Protein AF-A0A946CDL4-F1 (afdb_monomer)

Secondary structure (DSSP, 8-state):
-----SS--SHHHHHHHHHHHHHHHHTT-HHHHHHHHHHHHT----GGGGGGHHHHHHHHHHHHHHHHHHHTSS-PPP-SHHHHHHHHHHHHHHHHH--S-SHHHHHHHHHHHHHHHHHHHHHH-TTGGGT--HHHHHHHHHHHHHTT-HHHHHHHHHS--TT--HHHHHHHHHHHHHHHHHHHHHTTS-SEEEEBTTS-EEEEEEEETTEEEETTS-EE-GGGB-HHHHHTT--S-HHHHHHHHHHTT-HHHHHHHHHHHHHH-HHHHHHHHHHHHHHT-

Structure (mmCIF, N/CA/C/O backbone):
data_AF-A0A946CDL4-F1
#
_entry.id   AF-A0A946CDL4-F1
#
loop_
_atom_site.group_PDB
_atom_site.id
_atom_site.type_symbol
_atom_site.label_atom_id
_atom_site.label_alt_id
_atom_site.label_comp_id
_atom_site.label_asym_id
_atom_site.label_entity_id
_atom_site.label_seq_id
_atom_site.pdbx_PDB_ins_code
_atom_site.Cartn_x
_atom_site.Cartn_y
_atom_site.Cartn_z
_atom_site.occupancy
_atom_site.B_iso_or_equiv
_atom_site.auth_seq_id
_atom_site.auth_comp_id
_atom_site.auth_asym_id
_atom_site.auth_atom_id
_atom_site.pdbx_PDB_model_num
ATOM 1 N N . THR A 1 1 ? 35.274 3.013 -33.818 1.00 38.59 1 THR A N 1
ATOM 2 C CA . THR A 1 1 ? 34.632 3.688 -34.961 1.00 38.59 1 THR A CA 1
ATOM 3 C C . THR A 1 1 ? 34.200 2.623 -35.950 1.00 38.59 1 THR A C 1
ATOM 5 O O . THR A 1 1 ? 35.039 2.005 -36.588 1.00 38.59 1 THR A O 1
ATOM 8 N N . HIS A 1 2 ? 32.913 2.280 -35.976 1.00 42.34 2 HIS A N 1
ATOM 9 C CA . HIS A 1 2 ? 32.358 1.437 -37.037 1.00 42.34 2 HIS A CA 1
ATOM 10 C C . HIS A 1 2 ? 31.689 2.378 -38.030 1.00 42.34 2 HIS A C 1
ATOM 12 O O . HIS A 1 2 ? 30.731 3.055 -37.669 1.00 42.34 2 HIS A O 1
ATOM 18 N N . ASN A 1 3 ? 32.258 2.462 -39.233 1.00 47.09 3 ASN A N 1
ATOM 19 C CA . ASN A 1 3 ? 31.677 3.193 -40.351 1.00 47.09 3 ASN A CA 1
ATOM 20 C C . ASN A 1 3 ? 30.437 2.427 -40.810 1.00 47.09 3 ASN A C 1
ATOM 22 O O . ASN A 1 3 ? 30.536 1.496 -41.605 1.00 47.09 3 ASN A O 1
ATOM 26 N N . LEU A 1 4 ? 29.284 2.786 -40.254 1.00 52.47 4 LEU A N 1
ATOM 27 C CA . LEU A 1 4 ? 28.016 2.504 -40.905 1.00 52.47 4 LEU A CA 1
ATOM 28 C C . LEU A 1 4 ? 27.922 3.422 -42.136 1.00 52.47 4 LEU A C 1
ATOM 30 O O . LEU A 1 4 ? 28.269 4.597 -42.013 1.00 52.47 4 LEU A O 1
ATOM 34 N N . PRO A 1 5 ? 27.521 2.913 -43.311 1.00 55.44 5 PRO A N 1
ATOM 35 C CA . PRO A 1 5 ? 27.253 3.766 -44.463 1.00 55.44 5 PRO A CA 1
ATOM 36 C C . PRO A 1 5 ? 26.151 4.781 -44.123 1.00 55.44 5 PRO A C 1
ATOM 38 O O . PRO A 1 5 ? 25.191 4.427 -43.438 1.00 55.44 5 PRO A O 1
ATOM 41 N N . ASP A 1 6 ? 26.286 6.022 -44.612 1.00 58.84 6 ASP A N 1
ATOM 42 C CA . ASP A 1 6 ? 25.321 7.112 -44.365 1.00 58.84 6 ASP A CA 1
ATOM 43 C C . ASP A 1 6 ? 23.898 6.741 -44.820 1.00 58.84 6 ASP A C 1
ATOM 45 O O . ASP A 1 6 ? 22.917 7.151 -44.202 1.00 58.84 6 ASP A O 1
ATOM 49 N N . GLU A 1 7 ? 23.791 5.891 -45.848 1.00 61.97 7 GLU A N 1
ATOM 50 C CA . GLU A 1 7 ? 22.549 5.250 -46.275 1.00 61.97 7 GLU A CA 1
ATOM 51 C C . GLU A 1 7 ? 22.804 3.767 -46.616 1.00 61.97 7 GLU A C 1
ATOM 53 O O . GLU A 1 7 ? 23.672 3.475 -47.447 1.00 61.97 7 GLU A O 1
ATOM 58 N N . PRO A 1 8 ? 22.082 2.812 -46.001 1.00 70.12 8 PRO A N 1
ATOM 59 C CA . PRO A 1 8 ? 22.173 1.390 -46.340 1.00 70.12 8 PRO A CA 1
ATOM 60 C C . PRO A 1 8 ? 21.640 1.122 -47.754 1.00 70.12 8 PRO A C 1
ATOM 62 O O . PRO A 1 8 ? 20.513 1.491 -48.081 1.00 70.12 8 PRO A O 1
ATOM 65 N N . LYS A 1 9 ? 22.444 0.458 -48.596 1.00 72.19 9 LYS A N 1
ATOM 66 C CA . LYS A 1 9 ? 22.118 0.216 -50.019 1.00 72.19 9 LYS A CA 1
ATOM 67 C C . LYS A 1 9 ? 21.903 -1.256 -50.345 1.00 72.19 9 LYS A C 1
ATOM 69 O O . LYS A 1 9 ? 21.331 -1.576 -51.382 1.00 72.19 9 LYS A O 1
ATOM 74 N N . THR A 1 10 ? 22.366 -2.153 -49.480 1.00 83.19 10 THR A N 1
ATOM 75 C CA . THR A 1 10 ? 22.291 -3.602 -49.682 1.00 83.19 10 THR A CA 1
ATOM 76 C C . THR A 1 10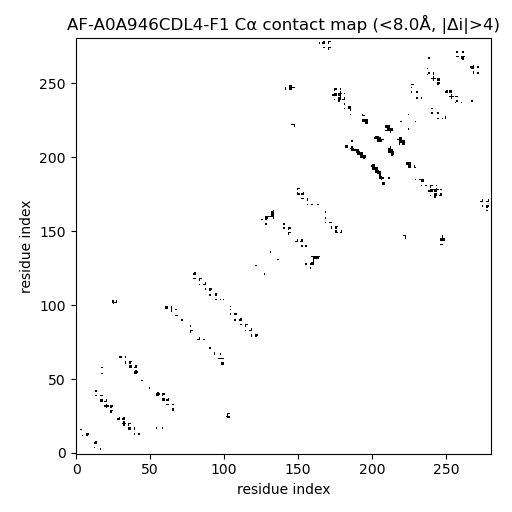 ? 21.582 -4.296 -48.523 1.00 83.19 10 THR A C 1
ATOM 78 O O . THR A 1 10 ? 21.519 -3.784 -47.405 1.00 83.19 10 THR A O 1
ATOM 81 N N . ILE A 1 11 ? 21.080 -5.510 -48.766 1.00 84.75 11 ILE A N 1
ATOM 82 C CA . ILE A 1 11 ? 20.486 -6.355 -47.717 1.00 84.75 11 ILE A CA 1
ATOM 83 C C . ILE A 1 11 ? 21.470 -6.630 -46.567 1.00 84.75 11 ILE A C 1
ATOM 85 O O . ILE A 1 11 ? 21.076 -6.683 -45.403 1.00 84.75 11 ILE A O 1
ATOM 89 N N . THR A 1 12 ? 22.764 -6.731 -46.879 1.00 86.69 12 THR A N 1
ATOM 90 C CA . THR A 1 12 ? 23.837 -6.901 -45.895 1.00 86.69 12 THR A CA 1
ATOM 91 C C . THR A 1 12 ? 23.960 -5.683 -44.980 1.00 86.69 12 THR A C 1
ATOM 93 O O . THR A 1 12 ? 24.132 -5.851 -43.773 1.00 86.69 12 THR A O 1
ATOM 96 N N . ASP A 1 13 ? 23.799 -4.469 -45.516 1.00 87.62 13 ASP A N 1
ATOM 97 C CA . ASP A 1 13 ? 23.834 -3.235 -44.719 1.00 87.62 13 ASP A CA 1
ATOM 98 C C . ASP A 1 13 ? 22.658 -3.181 -43.740 1.00 87.62 13 ASP A C 1
ATOM 100 O O . ASP A 1 13 ? 22.841 -2.905 -42.553 1.00 87.62 13 ASP A O 1
ATOM 104 N N . TRP A 1 14 ? 21.454 -3.518 -44.209 1.00 90.56 14 TRP A N 1
ATOM 105 C CA . TRP A 1 14 ? 20.251 -3.556 -43.376 1.00 90.56 14 TRP A CA 1
ATOM 106 C C . TRP A 1 14 ? 20.346 -4.583 -42.246 1.00 90.56 14 TRP A C 1
ATOM 108 O O . TRP A 1 14 ? 19.979 -4.293 -41.104 1.00 90.56 14 TRP A O 1
ATOM 118 N N . MET A 1 15 ? 20.894 -5.764 -42.536 1.00 92.00 15 MET A N 1
ATOM 119 C CA . MET A 1 15 ? 21.160 -6.784 -41.520 1.00 92.00 15 MET A CA 1
ATOM 120 C C . MET A 1 15 ? 22.251 -6.361 -40.536 1.00 92.00 15 MET A C 1
ATOM 122 O O . MET A 1 15 ? 22.117 -6.616 -39.338 1.00 92.00 15 MET A O 1
ATOM 126 N N . GLY A 1 16 ? 23.276 -5.643 -40.999 1.00 91.25 16 GLY A N 1
ATOM 127 C CA . GLY A 1 16 ? 24.287 -5.034 -40.136 1.00 91.25 16 GLY A CA 1
ATOM 128 C C . GLY A 1 16 ? 23.693 -4.005 -39.170 1.00 91.25 16 GLY A C 1
ATOM 129 O O . GLY A 1 16 ? 23.950 -4.071 -37.966 1.00 91.25 16 GLY A O 1
ATOM 130 N N . ILE A 1 17 ? 22.844 -3.099 -39.667 1.00 93.62 17 ILE A N 1
ATOM 131 C CA . ILE A 1 17 ? 22.135 -2.102 -38.847 1.00 93.62 17 ILE A CA 1
ATOM 132 C C . ILE A 1 17 ? 21.262 -2.791 -37.797 1.00 93.62 17 ILE A C 1
ATOM 134 O O . ILE A 1 17 ? 21.327 -2.438 -36.618 1.00 93.62 17 ILE A O 1
ATOM 138 N N . PHE A 1 18 ? 20.480 -3.794 -38.200 1.00 95.19 18 PHE A N 1
ATOM 139 C CA . PHE A 1 18 ? 19.616 -4.534 -37.283 1.00 95.19 18 PHE A CA 1
ATOM 140 C C . PHE A 1 18 ? 20.416 -5.251 -36.185 1.00 95.19 18 PHE A C 1
ATOM 142 O O . PHE A 1 18 ? 20.081 -5.149 -35.005 1.00 95.19 18 PHE A O 1
ATOM 149 N N . ALA A 1 19 ? 21.523 -5.910 -36.541 1.00 96.06 19 ALA A N 1
ATOM 150 C CA . ALA A 1 19 ? 22.401 -6.568 -35.576 1.00 96.06 19 ALA A CA 1
ATOM 151 C C . ALA A 1 19 ? 23.030 -5.579 -34.578 1.00 96.06 19 ALA A C 1
ATOM 153 O O . ALA A 1 19 ? 23.129 -5.875 -33.384 1.00 96.06 19 ALA A O 1
ATOM 154 N N . ILE A 1 20 ? 23.429 -4.389 -35.036 1.00 95.88 20 ILE A N 1
ATOM 155 C CA . ILE A 1 20 ? 23.953 -3.335 -34.157 1.00 95.88 20 ILE A CA 1
ATOM 156 C C . ILE A 1 20 ? 22.858 -2.818 -33.219 1.00 95.88 20 ILE A C 1
ATOM 158 O O . ILE A 1 20 ? 23.124 -2.651 -32.029 1.00 95.88 20 ILE A O 1
ATOM 162 N N . ALA A 1 21 ? 21.633 -2.626 -33.715 1.00 96.06 21 ALA A N 1
ATOM 163 C CA . ALA A 1 21 ? 20.494 -2.206 -32.901 1.00 96.06 21 ALA A CA 1
ATOM 164 C C . ALA A 1 21 ? 20.215 -3.200 -31.762 1.00 96.06 21 ALA A C 1
ATOM 166 O O . ALA A 1 21 ? 20.157 -2.806 -30.596 1.00 96.06 21 ALA A O 1
ATOM 167 N N . LEU A 1 22 ? 20.147 -4.499 -32.079 1.00 94.62 22 LEU A N 1
ATOM 168 C CA . LEU A 1 22 ? 19.996 -5.567 -31.085 1.00 94.62 22 LEU A CA 1
ATOM 169 C C . LEU A 1 22 ? 21.136 -5.556 -30.062 1.00 94.62 22 LEU A C 1
ATOM 171 O O . LEU A 1 22 ? 20.901 -5.632 -28.859 1.00 94.62 22 LEU A O 1
ATOM 175 N N . LYS A 1 23 ? 22.383 -5.405 -30.520 1.00 94.44 23 LYS A N 1
ATOM 176 C CA . LYS A 1 23 ? 23.546 -5.356 -29.628 1.00 94.44 23 LYS A CA 1
ATOM 177 C C . LYS A 1 23 ? 23.484 -4.171 -28.664 1.00 94.44 23 LYS A C 1
ATOM 179 O O . LYS A 1 23 ? 23.768 -4.339 -27.481 1.00 94.44 23 LYS A O 1
ATOM 184 N N . LEU A 1 24 ? 23.129 -2.984 -29.151 1.00 91.88 24 LEU A N 1
ATOM 185 C CA . LEU A 1 24 ? 22.973 -1.795 -28.311 1.00 91.88 24 LEU A CA 1
ATOM 186 C C . LEU A 1 24 ? 21.848 -1.987 -27.287 1.00 91.88 24 LEU A C 1
ATOM 188 O O . LEU A 1 24 ? 22.029 -1.657 -26.113 1.00 91.88 24 LEU A O 1
ATOM 192 N N . TRP A 1 25 ? 20.731 -2.593 -27.697 1.00 93.00 25 TRP A N 1
ATOM 193 C CA . TRP A 1 25 ? 19.636 -2.946 -26.796 1.00 93.00 25 TRP A CA 1
ATOM 194 C C . TRP A 1 25 ? 20.094 -3.875 -25.664 1.00 93.00 25 TRP A C 1
ATOM 196 O O . TRP A 1 25 ? 19.898 -3.563 -24.488 1.00 93.00 25 TRP A O 1
ATOM 206 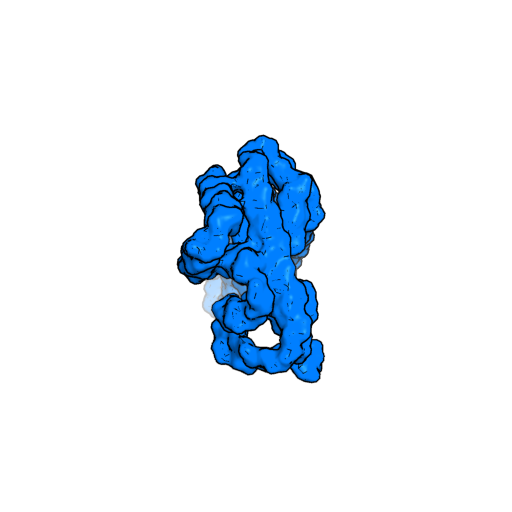N N . GLU A 1 26 ? 20.803 -4.958 -25.995 1.00 89.50 26 GLU A N 1
ATOM 207 C CA . GLU A 1 26 ? 21.344 -5.910 -25.013 1.00 89.50 26 GLU A CA 1
ATOM 208 C C . GLU A 1 26 ? 22.439 -5.315 -24.118 1.00 89.50 26 GLU A C 1
ATOM 210 O O . GLU A 1 26 ? 22.689 -5.795 -23.011 1.00 89.50 26 GLU A O 1
ATOM 215 N N . GLN A 1 27 ? 23.081 -4.230 -24.546 1.00 85.25 27 GLN A N 1
ATOM 216 C CA . GLN A 1 27 ? 24.000 -3.451 -23.712 1.00 85.25 27 GLN A CA 1
ATOM 217 C C . GLN A 1 27 ? 23.279 -2.458 -22.788 1.00 85.25 27 GLN A C 1
ATOM 219 O O . GLN A 1 27 ? 23.924 -1.808 -21.967 1.00 85.25 27 GLN A O 1
ATOM 224 N N . GLY A 1 28 ? 21.950 -2.350 -22.877 1.00 84.69 28 GLY A N 1
ATOM 225 C CA . GLY A 1 28 ? 21.144 -1.387 -22.127 1.00 84.69 28 GLY A CA 1
ATOM 226 C C . GLY A 1 28 ? 21.148 0.019 -22.733 1.00 84.69 28 GLY A C 1
ATOM 227 O O . GLY A 1 28 ? 20.563 0.931 -22.151 1.00 84.69 28 GLY A O 1
ATOM 228 N N . LYS A 1 29 ? 21.760 0.198 -23.908 1.00 88.31 29 LYS A N 1
ATOM 229 C CA . LYS A 1 29 ? 21.819 1.453 -24.668 1.00 88.31 29 LYS A CA 1
ATOM 230 C C . LYS A 1 29 ? 20.610 1.584 -25.593 1.00 88.31 29 LYS A C 1
ATOM 232 O O . LYS A 1 29 ? 20.740 1.821 -26.791 1.00 88.31 29 LYS A O 1
ATOM 237 N N . TRP A 1 30 ? 19.421 1.385 -25.036 1.00 90.88 30 TRP A N 1
ATOM 238 C CA . TRP A 1 30 ? 18.182 1.340 -25.810 1.00 90.88 30 TRP A CA 1
ATOM 239 C C . TRP A 1 30 ? 17.923 2.657 -26.560 1.00 90.88 30 TRP A C 1
ATOM 241 O O . TRP A 1 30 ? 17.485 2.615 -27.700 1.00 90.88 30 TRP A O 1
ATOM 251 N N . GLU A 1 31 ? 18.293 3.813 -25.995 1.00 91.69 31 GLU A N 1
ATOM 252 C CA . GLU A 1 31 ? 18.165 5.119 -26.666 1.00 91.69 31 GLU A CA 1
ATOM 253 C C . GLU A 1 31 ? 18.998 5.212 -27.954 1.00 91.69 31 GLU A C 1
ATOM 255 O O . GLU A 1 31 ? 18.526 5.753 -28.950 1.00 91.69 31 GLU A O 1
ATOM 260 N N . GLU A 1 32 ? 20.209 4.644 -27.955 1.00 92.94 32 GLU A N 1
ATOM 261 C CA . GLU A 1 32 ? 21.071 4.573 -29.145 1.00 92.94 32 GLU A CA 1
ATOM 262 C C . GLU A 1 32 ? 20.535 3.550 -30.169 1.00 92.94 32 GLU A C 1
ATOM 264 O O . GLU A 1 32 ? 20.768 3.690 -31.368 1.00 92.94 32 GLU A O 1
ATOM 269 N N . ALA A 1 33 ? 19.797 2.530 -29.716 1.00 94.81 33 ALA A N 1
ATOM 270 C CA . ALA A 1 33 ? 19.241 1.478 -30.568 1.00 94.81 33 ALA A CA 1
ATOM 271 C C . ALA A 1 33 ? 17.969 1.907 -31.326 1.00 94.81 33 ALA A C 1
ATOM 273 O O . ALA A 1 33 ? 17.746 1.457 -32.452 1.00 94.81 33 ALA A O 1
ATOM 274 N N . LEU A 1 34 ? 17.132 2.773 -30.738 1.00 95.56 34 LEU A N 1
ATOM 275 C CA . LEU A 1 34 ? 15.826 3.144 -31.309 1.00 95.56 34 LEU A CA 1
ATOM 276 C C . LEU A 1 34 ? 15.898 3.744 -32.724 1.00 95.56 34 LEU A C 1
ATOM 278 O O . LEU A 1 34 ? 15.123 3.301 -33.575 1.00 95.56 34 LEU A O 1
ATOM 282 N N . PRO A 1 35 ? 16.811 4.685 -33.039 1.00 95.81 35 PRO A N 1
ATOM 283 C CA . PRO A 1 35 ? 16.937 5.206 -34.400 1.00 95.81 35 PRO A CA 1
ATOM 284 C C . PRO A 1 35 ? 17.283 4.118 -35.426 1.00 95.81 35 PRO A C 1
ATOM 286 O O . PRO A 1 35 ? 16.804 4.157 -36.557 1.00 95.81 35 PRO A O 1
ATOM 289 N N . LEU A 1 36 ? 18.069 3.111 -35.032 1.00 95.75 36 LEU A N 1
ATOM 290 C CA . LEU A 1 36 ? 18.463 2.012 -35.915 1.00 95.75 36 LEU A CA 1
ATOM 291 C C . LEU A 1 36 ? 17.292 1.061 -36.189 1.00 95.75 36 LEU A C 1
ATOM 293 O O . LEU A 1 36 ? 17.067 0.691 -37.341 1.00 95.75 36 LEU A O 1
ATOM 297 N N . PHE A 1 37 ? 16.494 0.729 -35.169 1.00 96.69 37 PHE A N 1
ATOM 298 C CA . PHE A 1 37 ? 15.248 -0.020 -35.371 1.00 96.69 37 PHE A CA 1
ATOM 299 C C . PHE A 1 37 ? 14.252 0.752 -36.247 1.00 96.69 37 PHE A C 1
ATOM 301 O O . PHE A 1 37 ? 13.630 0.162 -37.128 1.00 96.69 37 PHE A O 1
ATOM 308 N N . ALA A 1 38 ? 14.149 2.074 -36.077 1.00 96.25 38 ALA A N 1
ATOM 309 C CA . ALA A 1 38 ? 13.296 2.923 -36.911 1.00 96.25 38 ALA A CA 1
ATOM 310 C C . ALA A 1 38 ? 13.753 2.968 -38.379 1.00 96.25 38 ALA A C 1
ATOM 312 O O . ALA A 1 38 ? 12.924 3.106 -39.279 1.00 96.25 38 ALA A O 1
ATOM 313 N N . ASN A 1 39 ? 15.057 2.846 -38.637 1.00 93.62 39 ASN A N 1
ATOM 314 C CA . ASN A 1 39 ? 15.585 2.727 -39.994 1.00 93.62 39 ASN A CA 1
ATOM 315 C C . ASN A 1 39 ? 15.221 1.372 -40.606 1.00 93.62 39 ASN A C 1
ATOM 317 O O . ASN A 1 39 ? 14.663 1.343 -41.697 1.00 93.62 39 ASN A O 1
ATOM 321 N N . VAL A 1 40 ? 15.445 0.267 -39.884 1.00 94.19 40 VAL A N 1
ATOM 322 C CA . VAL A 1 40 ? 15.068 -1.086 -40.341 1.00 94.19 40 VAL A CA 1
ATOM 323 C C . VAL A 1 40 ? 13.571 -1.164 -40.646 1.00 94.19 40 VAL A C 1
ATOM 325 O O . VAL A 1 40 ? 13.175 -1.686 -41.685 1.00 94.19 40 VAL A O 1
ATOM 328 N N . ARG A 1 41 ? 12.732 -0.584 -39.781 1.00 94.69 41 ARG A N 1
ATOM 329 C CA . ARG A 1 41 ? 11.275 -0.566 -39.946 1.00 94.69 41 ARG A CA 1
ATOM 330 C C . ARG A 1 41 ? 10.797 0.168 -41.204 1.00 94.69 41 ARG A C 1
ATOM 332 O O . ARG A 1 41 ? 9.764 -0.201 -41.763 1.00 94.69 41 ARG A O 1
ATOM 339 N N . ARG A 1 42 ? 11.517 1.213 -41.615 1.00 91.81 42 ARG A N 1
ATOM 340 C CA . ARG A 1 42 ? 11.199 2.050 -42.784 1.00 91.81 42 ARG A CA 1
ATOM 341 C C . ARG A 1 42 ? 11.911 1.606 -44.062 1.00 91.81 42 ARG A C 1
ATOM 343 O O . ARG A 1 42 ? 11.755 2.269 -45.078 1.00 91.81 42 ARG A O 1
ATOM 350 N N . ALA A 1 43 ? 12.701 0.534 -44.014 1.00 89.19 43 ALA A N 1
ATOM 351 C CA . ALA A 1 43 ? 13.403 0.035 -45.186 1.00 89.19 43 ALA A CA 1
ATOM 352 C C . ALA A 1 43 ? 12.406 -0.357 -46.289 1.00 89.19 43 ALA A C 1
ATOM 354 O O . ALA A 1 43 ? 11.531 -1.197 -46.074 1.00 89.19 43 ALA A O 1
ATOM 355 N N . GLU A 1 44 ? 12.559 0.238 -47.468 1.00 87.12 44 GLU A N 1
ATOM 356 C CA . GLU A 1 44 ? 11.850 -0.163 -48.681 1.00 87.12 44 GLU A CA 1
ATOM 357 C C . GLU A 1 44 ? 12.745 -1.137 -49.445 1.00 87.12 44 GLU A C 1
ATOM 359 O O . GLU A 1 44 ? 13.884 -0.810 -49.785 1.00 87.12 44 GLU A O 1
ATOM 364 N N . LEU A 1 45 ? 12.263 -2.363 -49.652 1.00 82.31 45 LEU A N 1
ATOM 365 C CA . LEU A 1 45 ? 13.036 -3.437 -50.267 1.00 82.31 45 LEU A CA 1
ATOM 366 C C . LEU A 1 45 ? 12.293 -4.017 -51.477 1.00 82.31 45 LEU A C 1
ATOM 368 O O . LEU A 1 45 ? 11.063 -4.047 -51.459 1.00 82.31 45 LEU A O 1
ATOM 372 N N . PRO A 1 46 ? 13.025 -4.496 -52.500 1.00 84.94 46 PRO A N 1
ATOM 373 C CA . PRO A 1 46 ? 12.443 -5.214 -53.632 1.00 84.94 46 PRO A CA 1
ATOM 374 C C . PRO A 1 46 ? 11.624 -6.443 -53.212 1.00 84.94 46 PRO A C 1
ATOM 376 O O . PRO A 1 46 ? 11.903 -7.059 -52.178 1.00 84.94 46 PRO A O 1
ATOM 379 N N . ASP A 1 47 ? 10.668 -6.847 -54.052 1.00 83.81 47 ASP A N 1
ATOM 380 C CA . ASP A 1 47 ? 9.746 -7.962 -53.784 1.00 83.81 47 ASP A CA 1
ATOM 381 C C . ASP A 1 47 ? 10.468 -9.298 -53.524 1.00 83.81 47 ASP A C 1
ATOM 383 O O . ASP A 1 47 ? 10.004 -10.115 -52.716 1.00 83.81 47 ASP A O 1
ATOM 387 N N . GLU A 1 48 ? 11.643 -9.518 -54.132 1.00 85.69 48 GLU A N 1
ATOM 388 C CA . GLU A 1 48 ? 12.447 -10.728 -53.900 1.00 85.69 48 GLU A CA 1
ATOM 389 C C . GLU A 1 48 ? 12.955 -10.838 -52.450 1.00 85.69 48 GLU A C 1
ATOM 391 O O . GLU A 1 48 ? 13.322 -11.922 -51.989 1.00 85.69 48 GLU A O 1
ATOM 396 N N . LEU A 1 49 ? 12.955 -9.727 -51.709 1.00 86.88 49 LEU A N 1
ATOM 397 C CA . LEU A 1 49 ? 13.339 -9.637 -50.300 1.00 86.88 49 LEU A CA 1
ATOM 398 C C . LEU A 1 49 ? 12.134 -9.479 -49.370 1.00 86.88 49 LEU A C 1
ATOM 400 O O . LEU A 1 49 ? 12.303 -9.081 -48.218 1.00 86.88 49 LEU A O 1
ATOM 404 N N . SER A 1 50 ? 10.932 -9.832 -49.833 1.00 84.88 50 SER A N 1
ATOM 405 C CA . SER A 1 50 ? 9.700 -9.749 -49.040 1.00 84.88 50 SER A CA 1
ATOM 406 C C . SER A 1 50 ? 9.851 -10.351 -47.639 1.00 84.88 50 SER A C 1
ATOM 408 O O . SER A 1 50 ? 9.425 -9.723 -46.678 1.00 84.88 50 SER A O 1
ATOM 410 N N . TRP A 1 51 ? 10.559 -11.478 -47.478 1.00 88.56 51 TRP A N 1
ATOM 411 C CA . TRP A 1 51 ? 10.860 -12.119 -46.182 1.00 88.56 51 TRP A CA 1
ATOM 412 C C . TRP A 1 51 ? 11.445 -11.180 -45.110 1.00 88.56 51 TRP A C 1
ATOM 414 O O . TRP A 1 51 ? 11.316 -11.453 -43.913 1.00 88.56 51 TRP A O 1
ATOM 424 N N . PHE A 1 52 ? 12.060 -10.063 -45.505 1.00 91.62 52 PHE A N 1
ATOM 425 C CA . PHE A 1 52 ? 12.608 -9.067 -44.591 1.00 91.62 52 PHE A CA 1
ATOM 426 C C . PHE A 1 52 ? 11.546 -8.424 -43.685 1.00 91.62 52 PHE A C 1
ATOM 428 O O . PHE A 1 52 ? 11.885 -7.933 -42.605 1.00 91.62 52 PHE A O 1
ATOM 435 N N . PHE A 1 53 ? 10.257 -8.500 -44.048 1.00 90.44 53 PHE A N 1
ATOM 436 C CA . PHE A 1 53 ? 9.149 -8.040 -43.202 1.00 90.44 53 PHE A CA 1
ATOM 437 C C . PHE A 1 53 ? 9.212 -8.639 -41.782 1.00 90.44 53 PHE A C 1
ATOM 439 O O . PHE A 1 53 ? 8.791 -8.004 -40.817 1.00 90.44 53 PHE A O 1
ATOM 446 N N . ILE A 1 54 ? 9.781 -9.842 -41.623 1.00 93.31 54 ILE A N 1
ATOM 447 C CA . ILE A 1 54 ? 9.979 -10.489 -40.318 1.00 93.31 54 ILE A CA 1
ATOM 448 C C . ILE A 1 54 ? 10.856 -9.616 -39.408 1.00 93.31 54 ILE A C 1
ATOM 450 O O . ILE A 1 54 ? 10.532 -9.407 -38.241 1.00 93.31 54 ILE A O 1
ATOM 454 N N . TYR A 1 55 ? 11.937 -9.054 -39.943 1.00 94.94 55 TYR A N 1
ATOM 455 C CA . TYR A 1 55 ? 12.869 -8.203 -39.202 1.00 94.94 55 TYR A CA 1
ATOM 456 C C . TYR A 1 55 ? 12.272 -6.828 -38.911 1.00 94.94 55 TYR A C 1
ATOM 458 O O . TYR A 1 55 ? 12.508 -6.273 -37.839 1.00 94.94 55 TYR A O 1
ATOM 466 N N . GLN A 1 56 ? 11.441 -6.311 -39.817 1.00 94.50 56 GLN A N 1
ATOM 467 C CA . GLN A 1 56 ? 10.665 -5.090 -39.589 1.00 94.50 56 GLN A CA 1
ATOM 468 C C . GLN A 1 56 ? 9.654 -5.275 -38.453 1.00 94.50 56 GLN A C 1
ATOM 470 O O . GLN A 1 56 ? 9.570 -4.427 -37.567 1.00 94.50 56 GLN A O 1
ATOM 475 N N . ASN A 1 57 ? 8.962 -6.417 -38.418 1.00 94.75 57 ASN A N 1
ATOM 476 C CA . ASN A 1 57 ? 8.048 -6.770 -37.332 1.00 94.75 57 ASN A CA 1
ATOM 477 C C . ASN A 1 57 ? 8.780 -6.916 -35.995 1.00 94.75 57 ASN A C 1
ATOM 479 O O . ASN A 1 57 ? 8.258 -6.499 -34.964 1.00 94.75 57 ASN A O 1
ATOM 483 N N . ILE A 1 58 ? 9.990 -7.484 -35.988 1.00 94.88 58 ILE A N 1
ATOM 484 C CA . ILE A 1 58 ? 10.809 -7.547 -34.771 1.00 94.88 58 ILE A CA 1
ATOM 485 C C . ILE A 1 58 ? 11.254 -6.137 -34.354 1.00 94.88 58 ILE A C 1
ATOM 487 O O . ILE A 1 58 ? 11.169 -5.801 -33.177 1.00 94.88 58 ILE A O 1
ATOM 491 N N . ALA A 1 59 ? 11.677 -5.285 -35.291 1.00 96.00 59 ALA A N 1
ATOM 492 C CA . ALA A 1 59 ? 12.032 -3.896 -34.997 1.00 96.00 59 ALA A CA 1
ATOM 493 C C . ALA A 1 59 ? 10.858 -3.118 -34.371 1.00 96.00 59 ALA A C 1
ATOM 495 O O . ALA A 1 59 ? 11.072 -2.378 -33.411 1.00 96.00 59 ALA A O 1
ATOM 496 N N . ASP A 1 60 ? 9.621 -3.344 -34.831 1.00 95.81 60 ASP A N 1
ATOM 497 C CA . ASP A 1 60 ? 8.408 -2.769 -34.228 1.00 95.81 60 ASP A CA 1
ATOM 498 C C . ASP A 1 60 ? 8.239 -3.144 -32.750 1.00 95.81 60 ASP A C 1
ATOM 500 O O . ASP A 1 60 ? 7.809 -2.313 -31.947 1.00 95.81 60 ASP A O 1
ATOM 504 N N . VAL A 1 61 ? 8.617 -4.367 -32.361 1.00 95.00 61 VAL A N 1
ATOM 505 C CA . VAL A 1 61 ? 8.596 -4.798 -30.954 1.00 95.00 61 VAL A CA 1
ATOM 506 C C . VAL A 1 61 ? 9.523 -3.924 -30.110 1.00 95.00 61 VAL A C 1
ATOM 508 O O . VAL A 1 61 ? 9.096 -3.366 -29.099 1.00 95.00 61 VAL A O 1
ATOM 511 N N . TYR A 1 62 ? 10.772 -3.759 -30.543 1.00 95.81 62 TYR A N 1
ATOM 512 C CA . TYR A 1 62 ? 11.764 -2.957 -29.823 1.00 95.81 62 TYR A CA 1
ATOM 513 C C . TYR A 1 62 ? 11.407 -1.466 -29.788 1.00 95.81 62 TYR A C 1
ATOM 515 O O . TYR A 1 62 ? 11.645 -0.793 -28.784 1.00 95.81 62 TYR A O 1
ATOM 523 N N . LEU A 1 63 ? 10.795 -0.943 -30.854 1.00 95.88 63 LEU A N 1
ATOM 524 C CA . LEU A 1 63 ? 10.289 0.430 -30.888 1.00 95.88 63 LEU A CA 1
ATOM 525 C C . LEU A 1 63 ? 9.152 0.640 -29.879 1.00 95.88 63 LEU A C 1
ATOM 527 O O . LEU A 1 63 ? 9.161 1.639 -29.157 1.00 95.88 63 LEU A O 1
ATOM 531 N N . GLY A 1 64 ? 8.209 -0.303 -29.793 1.00 94.81 64 GLY A N 1
ATOM 532 C CA . GLY A 1 64 ? 7.130 -0.275 -28.802 1.00 94.81 64 GLY A CA 1
ATOM 533 C C . GLY A 1 64 ? 7.658 -0.306 -27.367 1.00 94.81 64 GLY A C 1
ATOM 534 O O . GLY A 1 64 ? 7.302 0.545 -26.550 1.00 94.81 64 GLY A O 1
ATOM 535 N N . ASP A 1 65 ? 8.587 -1.214 -27.078 1.00 94.62 65 ASP A N 1
ATOM 536 C CA . ASP A 1 65 ? 9.238 -1.301 -25.768 1.00 94.62 65 ASP A CA 1
ATOM 537 C C . ASP A 1 65 ? 10.023 -0.028 -25.423 1.00 94.62 65 ASP A C 1
ATOM 539 O O . ASP A 1 65 ? 9.992 0.449 -24.286 1.00 94.62 65 ASP A O 1
ATOM 543 N N . GLY A 1 66 ? 10.671 0.589 -26.412 1.00 93.69 66 GLY A N 1
ATOM 544 C CA . GLY A 1 66 ? 11.346 1.875 -26.255 1.00 93.69 66 GLY A CA 1
ATOM 545 C C . GLY A 1 66 ? 10.423 2.989 -25.764 1.00 93.69 66 GLY A C 1
ATOM 546 O O . GLY A 1 66 ? 10.829 3.804 -24.936 1.00 93.69 66 GLY A O 1
ATOM 547 N N . GLN A 1 67 ? 9.166 3.012 -26.218 1.00 92.31 67 GLN A N 1
ATOM 548 C CA . GLN A 1 67 ? 8.175 3.985 -25.749 1.00 92.31 67 GLN A CA 1
ATOM 549 C C . GLN A 1 67 ? 7.800 3.758 -24.280 1.00 92.31 67 GLN A C 1
ATOM 551 O O . GLN A 1 67 ? 7.632 4.728 -23.537 1.00 92.31 67 GLN A O 1
ATOM 556 N N . ILE A 1 68 ? 7.701 2.497 -23.848 1.00 91.75 68 ILE A N 1
ATOM 557 C CA . ILE A 1 68 ? 7.470 2.140 -22.441 1.00 91.75 68 ILE A CA 1
ATOM 558 C C . ILE A 1 68 ? 8.640 2.651 -21.588 1.00 91.75 68 ILE A C 1
ATOM 560 O O . ILE A 1 68 ? 8.428 3.369 -20.608 1.00 91.75 68 ILE A O 1
ATOM 564 N N . LEU A 1 69 ? 9.879 2.360 -21.997 1.00 90.56 69 LEU A N 1
ATOM 565 C CA . LEU A 1 69 ? 11.086 2.781 -21.276 1.00 90.56 69 LEU A CA 1
ATOM 566 C C . LEU A 1 69 ? 11.242 4.308 -21.224 1.00 90.56 69 LEU A C 1
ATOM 568 O O . LEU A 1 69 ? 11.612 4.854 -20.183 1.00 90.56 69 LEU A O 1
ATOM 572 N N . ALA A 1 70 ? 10.910 5.014 -22.306 1.00 89.56 70 ALA A N 1
ATOM 573 C CA . ALA A 1 70 ? 10.988 6.472 -22.366 1.00 89.56 70 ALA A CA 1
ATOM 574 C C . ALA A 1 70 ? 10.075 7.159 -21.339 1.00 89.56 70 ALA A C 1
ATOM 576 O O . ALA A 1 70 ? 10.486 8.143 -20.717 1.00 89.56 70 ALA A O 1
ATOM 577 N N . ARG A 1 71 ? 8.873 6.618 -21.094 1.00 87.44 71 ARG A N 1
ATOM 578 C CA . ARG A 1 71 ? 7.956 7.127 -20.053 1.00 87.44 71 ARG A CA 1
ATOM 579 C C . ARG A 1 71 ? 8.546 6.993 -18.648 1.00 87.44 71 ARG A C 1
ATOM 581 O O . ARG A 1 71 ? 8.293 7.836 -17.796 1.00 87.44 71 ARG A O 1
ATOM 588 N N . LEU A 1 72 ? 9.392 5.986 -18.433 1.00 85.44 72 LEU A N 1
ATOM 589 C CA . LEU A 1 72 ? 10.062 5.700 -17.161 1.00 85.44 72 LEU A CA 1
ATOM 590 C C . LEU A 1 72 ? 11.456 6.341 -17.036 1.00 85.44 72 LEU A C 1
ATOM 592 O O . LEU A 1 72 ? 12.188 6.064 -16.079 1.00 85.44 72 LEU A O 1
ATOM 596 N N . LYS A 1 73 ? 11.857 7.188 -17.995 1.00 81.56 73 LYS A N 1
ATOM 597 C CA . LYS A 1 73 ? 13.181 7.830 -18.009 1.00 81.56 73 LYS A CA 1
ATOM 598 C C . LYS A 1 73 ? 13.375 8.765 -16.817 1.00 81.56 73 LYS A C 1
ATOM 600 O O . LYS A 1 73 ? 14.415 8.728 -16.164 1.00 81.56 73 LYS A O 1
ATOM 605 N N . LYS A 1 74 ? 12.368 9.590 -16.521 1.00 76.62 74 LYS A N 1
ATOM 606 C CA . LYS A 1 74 ? 12.358 10.500 -15.367 1.00 76.62 74 LYS A CA 1
ATOM 607 C C . LYS A 1 74 ? 11.637 9.835 -14.203 1.00 76.62 74 LYS A C 1
ATOM 609 O O . LYS A 1 74 ? 10.527 10.220 -13.853 1.00 76.62 74 LYS A O 1
ATOM 614 N N . PHE A 1 75 ? 12.258 8.799 -13.652 1.00 72.88 75 PHE A N 1
ATOM 615 C CA . PHE A 1 75 ? 11.703 8.084 -12.512 1.00 72.88 75 PHE A CA 1
ATOM 616 C C . PHE A 1 75 ? 12.110 8.792 -11.211 1.00 72.88 75 PHE A C 1
ATOM 618 O O . PHE A 1 75 ? 13.310 8.870 -10.938 1.00 72.88 75 PHE A O 1
ATOM 625 N N . PRO A 1 76 ? 11.169 9.368 -10.442 1.00 76.50 76 PRO A N 1
ATOM 626 C CA . PRO A 1 76 ? 11.505 10.087 -9.220 1.00 76.50 76 PRO A CA 1
ATOM 627 C C . PRO A 1 76 ? 11.946 9.120 -8.117 1.00 76.50 76 PRO A C 1
ATOM 629 O O . PRO A 1 76 ? 11.466 7.988 -8.040 1.00 76.50 76 PRO A O 1
ATOM 632 N N . THR A 1 77 ? 12.831 9.582 -7.233 1.00 80.00 77 THR A N 1
ATOM 633 C CA . THR A 1 77 ? 13.076 8.900 -5.958 1.00 80.00 77 THR A CA 1
ATOM 634 C C . THR A 1 77 ? 11.833 9.076 -5.084 1.00 80.00 77 THR A C 1
ATOM 636 O O . THR A 1 77 ? 11.464 10.227 -4.827 1.00 80.00 77 THR A O 1
ATOM 639 N N . PRO A 1 78 ? 11.175 7.990 -4.641 1.00 82.19 78 PRO A N 1
ATOM 640 C CA . PRO A 1 78 ? 9.988 8.106 -3.808 1.00 82.19 78 PRO A CA 1
ATOM 641 C C . PRO A 1 78 ? 10.331 8.733 -2.461 1.00 82.19 78 PRO A C 1
ATOM 643 O O . PRO A 1 78 ? 11.369 8.431 -1.868 1.00 82.19 78 PRO A O 1
ATOM 646 N N . LYS A 1 79 ? 9.439 9.592 -1.972 1.00 78.44 79 LYS A N 1
ATOM 647 C CA . LYS A 1 79 ? 9.587 10.263 -0.676 1.00 78.44 79 LYS A CA 1
ATOM 648 C C . LYS A 1 79 ? 8.855 9.548 0.448 1.00 78.44 79 LYS A C 1
ATOM 650 O O . LYS A 1 79 ? 9.129 9.833 1.607 1.00 78.44 79 LYS A O 1
ATOM 655 N N . ASP A 1 80 ? 7.911 8.676 0.108 1.00 67.62 80 ASP A N 1
ATOM 656 C CA . ASP A 1 80 ? 7.061 7.986 1.067 1.00 67.62 80 ASP A CA 1
ATOM 657 C C . ASP A 1 80 ? 6.575 6.614 0.574 1.00 67.62 80 ASP A C 1
ATOM 659 O O . ASP A 1 80 ? 6.798 6.211 -0.574 1.00 67.62 80 ASP A O 1
ATOM 663 N N . GLU A 1 81 ? 5.927 5.861 1.471 1.00 75.06 81 GLU A N 1
ATOM 664 C CA . GLU A 1 81 ? 5.365 4.537 1.174 1.00 75.06 81 GLU A CA 1
ATOM 665 C C . GLU A 1 81 ? 4.326 4.597 0.041 1.00 75.06 81 GLU A C 1
ATOM 667 O O . GLU A 1 81 ? 4.285 3.703 -0.807 1.00 75.06 81 GLU A O 1
ATOM 672 N N . GLN A 1 82 ? 3.497 5.644 -0.006 1.00 77.12 82 GLN A N 1
ATOM 673 C CA . GLN A 1 82 ? 2.440 5.784 -1.007 1.00 77.12 82 GLN A CA 1
ATOM 674 C C . GLN A 1 82 ? 3.028 6.003 -2.404 1.00 77.12 82 GLN A C 1
ATOM 676 O O . GLN A 1 82 ? 2.635 5.331 -3.360 1.00 77.12 82 GLN A O 1
ATOM 681 N N . GLU A 1 83 ? 3.999 6.905 -2.521 1.00 80.00 83 GLU A N 1
ATOM 682 C CA . GLU A 1 83 ? 4.737 7.163 -3.748 1.00 80.00 83 GLU A CA 1
ATOM 683 C C . GLU A 1 83 ? 5.513 5.914 -4.169 1.00 80.00 83 GLU A C 1
ATOM 685 O O . GLU A 1 83 ? 5.461 5.535 -5.337 1.00 80.00 83 GLU A O 1
ATOM 690 N N . THR A 1 84 ? 6.120 5.195 -3.221 1.00 85.12 84 THR A N 1
ATOM 691 C CA . THR A 1 84 ? 6.780 3.909 -3.494 1.00 85.12 84 THR A CA 1
ATOM 692 C C . THR A 1 84 ? 5.804 2.876 -4.057 1.00 85.12 84 THR A C 1
ATOM 694 O O . THR A 1 84 ? 6.112 2.225 -5.052 1.00 85.12 84 THR A O 1
ATOM 697 N N . ASN A 1 85 ? 4.607 2.742 -3.480 1.00 85.25 85 ASN A N 1
ATOM 698 C CA . ASN A 1 85 ? 3.583 1.809 -3.959 1.00 85.25 85 ASN A CA 1
ATOM 699 C C . ASN A 1 85 ? 3.042 2.191 -5.345 1.00 85.25 85 ASN A C 1
ATOM 701 O O . ASN A 1 85 ? 2.865 1.311 -6.188 1.00 85.25 85 ASN A O 1
ATOM 705 N N . ARG A 1 86 ? 2.837 3.487 -5.619 1.00 89.56 86 ARG A N 1
ATOM 706 C CA . ARG A 1 86 ? 2.466 3.972 -6.960 1.00 89.56 86 ARG A CA 1
ATOM 707 C C . ARG A 1 86 ? 3.535 3.599 -7.990 1.00 89.56 86 ARG A C 1
ATOM 709 O O . ARG A 1 86 ? 3.220 3.018 -9.024 1.00 89.56 86 ARG A O 1
ATOM 716 N N . LEU A 1 87 ? 4.798 3.890 -7.679 1.00 89.94 87 LEU A N 1
ATOM 717 C CA . LEU A 1 87 ? 5.944 3.600 -8.541 1.00 89.94 87 LEU A CA 1
ATOM 718 C C . LEU A 1 87 ? 6.140 2.089 -8.761 1.00 89.94 87 LEU A C 1
ATOM 720 O O . LEU A 1 87 ? 6.479 1.672 -9.868 1.00 89.94 87 LEU A O 1
ATOM 724 N N . LEU A 1 88 ? 5.882 1.257 -7.745 1.00 90.75 88 LEU A N 1
ATOM 725 C CA . LEU A 1 88 ? 5.865 -0.203 -7.885 1.00 90.75 88 LEU A CA 1
ATOM 726 C C . LEU A 1 88 ? 4.812 -0.661 -8.898 1.00 90.75 88 LEU A C 1
ATOM 728 O O . LEU A 1 88 ? 5.124 -1.499 -9.744 1.00 90.75 88 LEU A O 1
ATOM 732 N N . GLY A 1 89 ? 3.597 -0.108 -8.836 1.00 90.62 89 GLY A N 1
ATOM 733 C CA . GLY A 1 89 ? 2.536 -0.391 -9.806 1.00 90.62 89 GLY A CA 1
ATOM 734 C C . GLY A 1 89 ? 2.960 -0.042 -11.232 1.00 90.62 89 GLY A C 1
ATOM 735 O O . GLY A 1 89 ? 2.924 -0.899 -12.112 1.00 90.62 89 GLY A O 1
ATOM 736 N N . GLU A 1 90 ? 3.477 1.173 -11.433 1.00 91.19 90 GLU A N 1
ATOM 737 C CA . GLU A 1 90 ? 3.919 1.660 -12.748 1.00 91.19 90 GLU A CA 1
ATOM 738 C C . GLU A 1 90 ? 5.030 0.805 -13.366 1.00 91.19 90 GLU A C 1
ATOM 740 O O . GLU A 1 90 ? 4.955 0.464 -14.549 1.00 91.19 90 GLU A O 1
ATOM 745 N N . ILE A 1 91 ? 6.048 0.418 -12.586 1.00 90.69 91 ILE A N 1
ATOM 746 C CA . ILE A 1 91 ? 7.106 -0.462 -13.104 1.00 90.69 91 ILE A CA 1
ATOM 747 C C . ILE A 1 91 ? 6.575 -1.877 -13.337 1.00 90.69 91 ILE A C 1
ATOM 749 O O . ILE A 1 91 ? 6.944 -2.495 -14.330 1.00 90.69 91 ILE A O 1
ATOM 753 N N . THR A 1 92 ? 5.708 -2.397 -12.466 1.00 91.00 92 THR A N 1
ATOM 754 C CA . THR A 1 92 ? 5.155 -3.749 -12.640 1.00 91.00 92 THR A CA 1
ATOM 755 C C . THR A 1 92 ? 4.337 -3.839 -13.926 1.00 91.00 92 THR A C 1
ATOM 757 O O . THR A 1 92 ? 4.513 -4.780 -14.701 1.00 91.00 92 THR A O 1
ATOM 760 N N . ASP A 1 93 ? 3.484 -2.851 -14.189 1.00 91.12 93 ASP A N 1
ATOM 761 C CA . ASP A 1 93 ? 2.694 -2.796 -15.417 1.00 91.12 93 ASP A CA 1
ATOM 762 C C . ASP A 1 93 ? 3.587 -2.609 -16.649 1.00 91.12 93 ASP A C 1
ATOM 764 O O . ASP A 1 93 ? 3.373 -3.265 -17.668 1.00 91.12 93 ASP A O 1
ATOM 768 N N . ALA A 1 94 ? 4.634 -1.784 -16.565 1.00 90.38 94 ALA A N 1
ATOM 769 C CA . ALA A 1 94 ? 5.611 -1.657 -17.643 1.00 90.38 94 ALA A CA 1
ATOM 770 C C . ALA A 1 94 ? 6.343 -2.978 -17.929 1.00 90.38 94 ALA A C 1
ATOM 772 O O . ALA A 1 94 ? 6.432 -3.376 -19.088 1.00 90.38 94 ALA A O 1
ATOM 773 N N . SER A 1 95 ? 6.803 -3.691 -16.895 1.00 88.31 95 SER A N 1
ATOM 774 C CA . SER A 1 95 ? 7.471 -4.990 -17.041 1.00 88.31 95 SER A CA 1
ATOM 775 C C . SER A 1 95 ? 6.568 -6.049 -17.673 1.00 88.31 95 SER A C 1
ATOM 777 O O . SER A 1 95 ? 7.051 -6.838 -18.479 1.00 88.31 95 SER A O 1
ATOM 779 N N . ARG A 1 96 ? 5.264 -6.067 -17.354 1.00 88.69 96 ARG A N 1
ATOM 780 C CA . ARG A 1 96 ? 4.301 -6.991 -17.991 1.00 88.69 96 ARG A CA 1
ATOM 781 C C . ARG A 1 96 ? 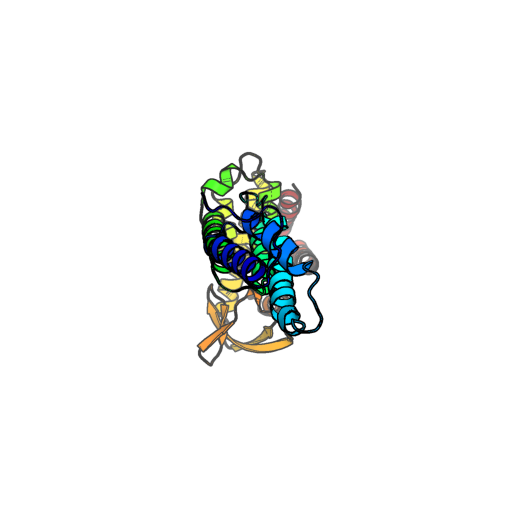4.068 -6.684 -19.470 1.00 88.69 96 ARG A C 1
ATOM 783 O O . ARG A 1 96 ? 3.744 -7.592 -20.227 1.00 88.69 96 ARG A O 1
ATOM 790 N N . ASN A 1 97 ? 4.196 -5.418 -19.859 1.00 90.62 97 ASN A N 1
ATOM 791 C CA . ASN A 1 97 ? 3.925 -4.955 -21.218 1.00 90.62 97 ASN A CA 1
ATOM 792 C C . ASN A 1 97 ? 5.163 -4.963 -22.128 1.00 90.62 97 ASN A C 1
ATOM 794 O O . ASN A 1 97 ? 5.006 -4.803 -23.338 1.00 90.62 97 ASN A O 1
ATOM 798 N N . LEU A 1 98 ? 6.371 -5.152 -21.581 1.00 90.75 98 LEU A N 1
ATOM 799 C CA . LEU A 1 98 ? 7.570 -5.362 -22.391 1.00 90.75 98 LEU A CA 1
ATOM 800 C C . LEU A 1 98 ? 7.471 -6.682 -23.152 1.00 90.75 98 LEU A C 1
ATOM 802 O O . LEU A 1 98 ? 7.193 -7.738 -22.582 1.00 90.75 98 LEU A O 1
ATOM 806 N N . ARG A 1 99 ? 7.744 -6.617 -24.451 1.00 90.81 99 ARG A N 1
ATOM 807 C CA . ARG A 1 99 ? 7.703 -7.775 -25.350 1.00 90.81 99 ARG A CA 1
ATOM 808 C C . ARG A 1 99 ? 9.093 -8.322 -25.664 1.00 90.81 99 ARG A C 1
ATOM 810 O O . ARG A 1 99 ? 9.218 -9.491 -26.023 1.00 90.81 99 ARG A O 1
ATOM 817 N N . SER A 1 100 ? 10.129 -7.500 -25.536 1.00 85.75 100 SER A N 1
ATOM 818 C CA . SER A 1 100 ? 11.523 -7.913 -25.638 1.00 85.75 100 SER A CA 1
ATOM 819 C C . SER A 1 100 ? 11.997 -8.555 -24.336 1.00 85.75 100 SER A C 1
ATOM 821 O O . SER A 1 100 ? 11.710 -8.111 -23.222 1.00 85.75 100 SER A O 1
ATOM 823 N N . THR A 1 101 ? 12.764 -9.627 -24.480 1.00 77.38 101 THR A N 1
ATOM 824 C CA . THR A 1 101 ? 13.505 -10.237 -23.377 1.00 77.38 101 THR A CA 1
ATOM 825 C C . THR A 1 101 ? 14.869 -9.567 -23.225 1.00 77.38 101 THR A C 1
ATOM 827 O O . THR A 1 101 ? 15.343 -8.910 -24.145 1.00 77.38 101 THR A O 1
ATOM 830 N N . GLY A 1 102 ? 15.526 -9.756 -22.078 1.00 78.31 102 GLY A N 1
ATOM 831 C CA . GLY A 1 102 ? 16.911 -9.319 -21.881 1.00 78.31 102 GLY A CA 1
ATOM 832 C C . GLY A 1 102 ? 17.046 -8.098 -20.974 1.00 78.31 102 GLY A C 1
ATOM 833 O O . GLY A 1 102 ? 16.359 -7.970 -19.953 1.00 78.31 102 GLY A O 1
ATOM 834 N N . ARG A 1 103 ? 17.992 -7.213 -21.305 1.00 78.56 103 ARG A N 1
ATOM 835 C CA . ARG A 1 103 ? 18.503 -6.209 -20.354 1.00 78.56 103 ARG A CA 1
ATOM 836 C C . ARG A 1 103 ? 17.493 -5.138 -19.940 1.00 78.56 103 ARG A C 1
ATOM 838 O O . ARG A 1 103 ? 17.587 -4.627 -18.826 1.00 78.56 103 ARG A O 1
ATOM 845 N N . ALA A 1 104 ? 16.509 -4.830 -20.784 1.00 81.44 104 ALA A N 1
ATOM 846 C CA . ALA A 1 104 ? 15.422 -3.912 -20.441 1.00 81.44 104 ALA A CA 1
ATOM 847 C C . ALA A 1 104 ? 14.603 -4.431 -19.247 1.00 81.44 104 ALA A C 1
ATOM 849 O O . ALA A 1 104 ? 14.439 -3.726 -18.251 1.00 81.44 104 ALA A O 1
ATOM 850 N N . ASN A 1 105 ? 14.182 -5.698 -19.306 1.00 81.56 105 ASN A N 1
ATOM 851 C CA . ASN A 1 105 ? 13.436 -6.345 -18.232 1.00 81.56 105 ASN A CA 1
ATOM 852 C C . ASN A 1 105 ? 14.298 -6.502 -16.965 1.00 81.56 105 ASN A C 1
ATOM 854 O O . ASN A 1 105 ? 13.852 -6.197 -15.861 1.00 81.56 105 ASN A O 1
ATOM 858 N N . TYR A 1 106 ? 15.576 -6.874 -17.116 1.00 79.94 106 TYR A N 1
ATOM 859 C CA . TYR A 1 106 ? 16.524 -6.914 -15.993 1.00 79.94 106 TYR A CA 1
ATOM 860 C C . TYR A 1 106 ? 16.628 -5.561 -15.266 1.00 79.94 106 TYR A C 1
ATOM 862 O O . TYR A 1 106 ? 16.547 -5.508 -14.040 1.00 79.94 106 TYR A O 1
ATOM 870 N N . ASN A 1 107 ? 16.759 -4.458 -16.010 1.00 81.56 107 ASN A N 1
ATOM 871 C CA . ASN A 1 107 ? 16.861 -3.117 -15.433 1.00 81.56 107 ASN A CA 1
ATOM 872 C C . ASN A 1 107 ? 15.578 -2.703 -14.693 1.00 81.56 107 ASN A C 1
ATOM 874 O O . ASN A 1 107 ? 15.666 -2.084 -13.631 1.00 81.56 107 ASN A O 1
ATOM 878 N N . LEU A 1 108 ? 14.396 -3.042 -15.221 1.00 85.38 108 LEU A N 1
ATOM 879 C CA . LEU A 1 108 ? 13.128 -2.800 -14.523 1.00 85.38 108 LEU A CA 1
ATOM 880 C C . LEU A 1 108 ? 13.007 -3.655 -13.255 1.00 85.38 108 LEU A C 1
ATOM 882 O O . LEU A 1 108 ? 12.624 -3.135 -12.210 1.00 85.38 108 LEU A O 1
ATOM 886 N N . ASN A 1 109 ? 13.418 -4.923 -13.301 1.00 82.06 109 ASN A N 1
ATOM 887 C CA . ASN A 1 109 ? 13.419 -5.800 -12.129 1.00 82.06 109 ASN A CA 1
ATOM 888 C C . ASN A 1 109 ? 14.369 -5.305 -11.035 1.00 82.06 109 ASN A C 1
ATOM 890 O O . ASN A 1 109 ? 13.985 -5.276 -9.869 1.00 82.06 109 ASN A O 1
ATOM 894 N N . ALA A 1 110 ? 15.565 -4.830 -11.390 1.00 81.12 110 ALA A N 1
ATOM 895 C CA . ALA A 1 110 ? 16.483 -4.221 -10.426 1.00 81.12 110 ALA A CA 1
ATOM 896 C C . ALA A 1 110 ? 15.854 -2.999 -9.730 1.00 81.12 110 ALA A C 1
ATOM 898 O O . ALA A 1 110 ? 15.997 -2.823 -8.517 1.00 81.12 110 ALA A O 1
ATOM 899 N N . ARG A 1 111 ? 15.099 -2.180 -10.476 1.00 84.62 111 ARG A N 1
ATOM 900 C CA . ARG A 1 111 ? 14.337 -1.058 -9.906 1.00 84.62 111 ARG A CA 1
ATOM 901 C C . ARG A 1 111 ? 13.201 -1.533 -9.000 1.00 84.62 111 ARG A C 1
ATOM 903 O O . ARG A 1 111 ? 13.035 -0.964 -7.926 1.00 84.62 111 ARG A O 1
ATOM 910 N N . LEU A 1 112 ? 12.461 -2.580 -9.377 1.00 86.69 112 LEU A N 1
ATOM 911 C CA . LEU A 1 112 ? 11.440 -3.189 -8.512 1.00 86.69 112 LEU A CA 1
ATOM 912 C C . LEU A 1 112 ? 12.047 -3.666 -7.193 1.00 86.69 112 LEU A C 1
ATOM 914 O O . LEU A 1 112 ? 11.521 -3.341 -6.133 1.00 86.69 112 LEU A O 1
ATOM 918 N N . THR A 1 113 ? 13.174 -4.380 -7.238 1.00 81.69 113 THR A N 1
ATOM 919 C CA . THR A 1 113 ? 13.877 -4.838 -6.033 1.00 81.69 113 THR A CA 1
ATOM 920 C C . THR A 1 113 ? 14.253 -3.666 -5.129 1.00 81.69 113 THR A C 1
ATOM 922 O O . THR A 1 113 ? 14.005 -3.721 -3.925 1.00 81.69 113 THR A O 1
ATOM 925 N N . HIS A 1 114 ? 14.788 -2.5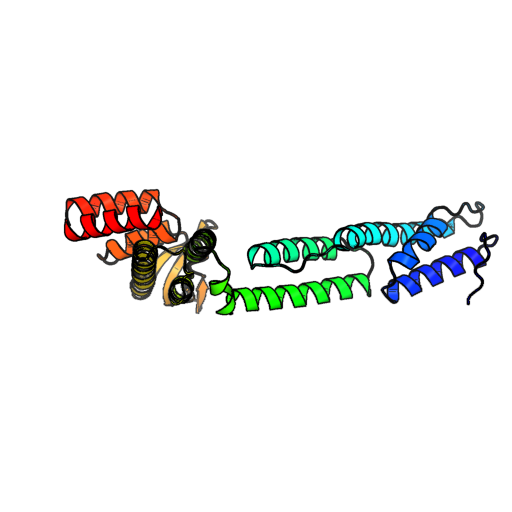84 -5.702 1.00 84.44 114 HIS A N 1
ATOM 926 C CA . HIS A 1 114 ? 15.133 -1.384 -4.943 1.00 84.44 114 HIS A CA 1
ATOM 927 C C . HIS A 1 114 ? 13.906 -0.719 -4.296 1.00 84.44 114 HIS A C 1
ATOM 929 O O . HIS A 1 11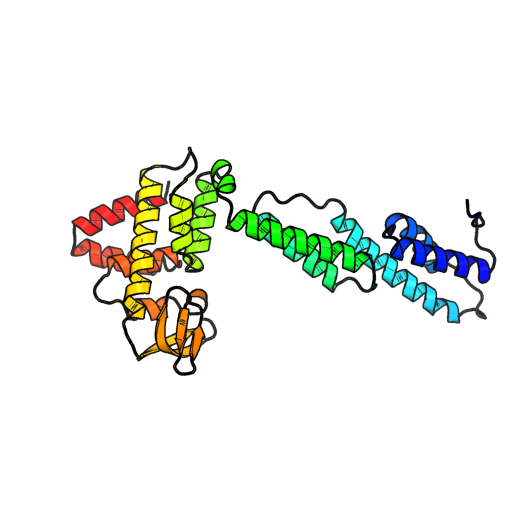4 ? 13.941 -0.399 -3.112 1.00 84.44 114 HIS A O 1
ATOM 935 N N . LEU A 1 115 ? 12.797 -0.570 -5.026 1.00 85.00 115 LEU A N 1
ATOM 936 C CA . LEU A 1 115 ? 11.558 0.000 -4.484 1.00 85.00 115 LEU A CA 1
ATOM 937 C C . LEU A 1 115 ? 10.924 -0.884 -3.402 1.00 85.00 115 LEU A C 1
ATOM 939 O O . LEU A 1 115 ? 10.400 -0.368 -2.420 1.00 85.00 115 LEU A O 1
ATOM 943 N N . ILE A 1 116 ? 10.982 -2.212 -3.540 1.00 82.31 116 ILE A N 1
ATOM 944 C CA . ILE A 1 116 ? 10.509 -3.146 -2.504 1.00 82.31 116 ILE A CA 1
ATOM 945 C C . ILE A 1 116 ? 11.326 -2.973 -1.221 1.00 82.31 116 ILE A C 1
ATOM 947 O O . ILE A 1 116 ? 10.757 -3.003 -0.128 1.00 82.31 116 ILE A O 1
ATOM 951 N N . GLN A 1 117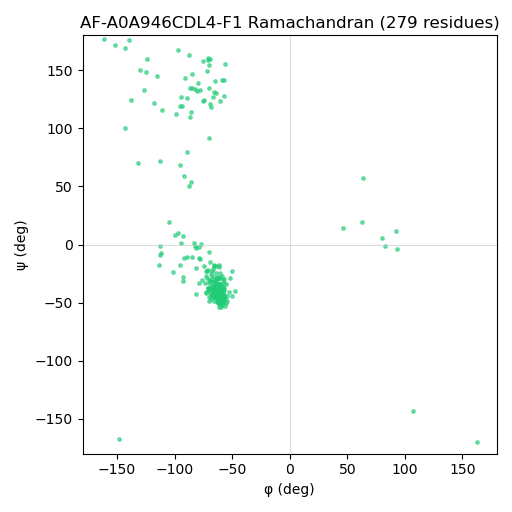 ? 12.640 -2.789 -1.349 1.00 79.94 117 GLN A N 1
ATOM 952 C CA . GLN A 1 117 ? 13.526 -2.535 -0.220 1.00 79.94 117 GLN A CA 1
ATOM 953 C C . GLN A 1 117 ? 13.219 -1.180 0.433 1.00 79.94 117 GLN A C 1
ATOM 955 O O . GLN A 1 117 ? 12.983 -1.135 1.637 1.00 79.94 117 GLN A O 1
ATOM 960 N N . LEU A 1 118 ? 13.097 -0.110 -0.358 1.00 78.50 118 LEU A N 1
ATOM 961 C CA . LEU A 1 118 ? 12.708 1.217 0.135 1.00 78.50 118 LEU A CA 1
ATOM 962 C C . LEU A 1 118 ? 11.347 1.201 0.833 1.00 78.50 118 LEU A C 1
ATOM 964 O O . LEU A 1 118 ? 11.186 1.810 1.882 1.00 78.50 118 LEU A O 1
ATOM 968 N N . ARG A 1 119 ? 10.367 0.457 0.310 1.00 82.25 119 ARG A N 1
ATOM 969 C CA . ARG A 1 119 ? 9.069 0.286 0.973 1.00 82.25 119 ARG A CA 1
ATOM 970 C C . ARG A 1 119 ? 9.231 -0.314 2.368 1.00 82.25 119 ARG A C 1
ATOM 972 O O . ARG A 1 119 ? 8.597 0.164 3.300 1.00 82.25 119 ARG A O 1
ATOM 979 N N . LYS A 1 120 ? 10.070 -1.344 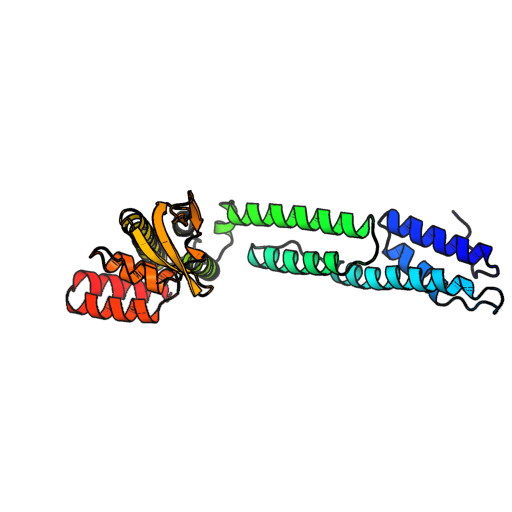2.517 1.00 75.56 120 LYS A N 1
ATOM 980 C CA . LYS A 1 120 ? 10.362 -1.950 3.828 1.00 75.56 120 LYS A CA 1
ATOM 981 C C . LYS A 1 120 ? 11.069 -0.964 4.751 1.00 75.56 120 LYS A C 1
ATOM 983 O O . LYS A 1 120 ? 10.768 -0.925 5.935 1.00 75.56 120 LYS A O 1
ATOM 988 N N . GLU A 1 121 ? 11.979 -0.156 4.219 1.00 72.00 121 GLU A N 1
ATOM 989 C CA . GLU A 1 121 ? 12.646 0.901 4.983 1.00 72.00 121 GLU A CA 1
ATOM 990 C C . GLU A 1 121 ? 11.647 1.964 5.451 1.00 72.00 121 GLU A C 1
ATOM 992 O O . GLU A 1 121 ? 11.651 2.313 6.625 1.00 72.00 121 GLU A O 1
ATOM 997 N N . PHE A 1 122 ? 10.717 2.400 4.600 1.00 68.25 122 PHE A N 1
ATOM 998 C CA . PHE A 1 122 ? 9.633 3.303 4.999 1.00 68.25 122 PHE A CA 1
ATOM 999 C C . PHE A 1 122 ? 8.670 2.681 6.013 1.00 68.25 122 PHE A C 1
ATOM 1001 O O . PHE A 1 122 ? 8.118 3.392 6.846 1.00 68.25 122 PHE A O 1
ATOM 1008 N N . GLN A 1 123 ? 8.479 1.363 5.972 1.00 68.06 123 GLN A N 1
ATOM 1009 C CA . GLN A 1 123 ? 7.654 0.643 6.943 1.00 68.06 123 GLN A CA 1
ATOM 1010 C C . GLN A 1 123 ? 8.352 0.457 8.299 1.00 68.06 123 GLN A C 1
ATOM 1012 O O . GLN A 1 123 ? 7.670 0.432 9.318 1.00 68.06 123 GLN A O 1
ATOM 1017 N N . ASN A 1 124 ? 9.685 0.347 8.317 1.00 62.91 124 ASN A N 1
ATOM 1018 C CA . ASN A 1 124 ? 10.454 -0.060 9.498 1.00 62.91 124 ASN A CA 1
ATOM 1019 C C . ASN A 1 124 ? 11.335 1.051 10.103 1.00 62.91 124 ASN A C 1
ATOM 1021 O O . ASN A 1 124 ? 11.948 0.824 11.145 1.00 62.91 124 ASN A O 1
ATOM 1025 N N . SER A 1 125 ? 11.468 2.221 9.466 1.00 48.28 125 SER A N 1
ATOM 1026 C CA . SER A 1 125 ? 12.422 3.250 9.900 1.00 48.28 125 SER A CA 1
ATOM 1027 C C . SER A 1 125 ? 11.799 4.313 10.821 1.00 48.28 125 SER A C 1
ATOM 1029 O O . SER A 1 125 ? 10.856 4.994 10.412 1.00 48.28 125 SER A O 1
ATOM 1031 N N . PRO A 1 126 ? 12.386 4.570 12.009 1.00 50.00 126 PRO A N 1
ATOM 1032 C CA . PRO A 1 126 ? 12.020 5.698 12.870 1.00 50.00 126 PRO A CA 1
ATOM 1033 C C . PRO A 1 126 ? 12.449 7.064 12.299 1.00 50.00 126 PRO A C 1
ATOM 1035 O O . PRO A 1 126 ? 12.090 8.093 12.850 1.00 50.00 126 PRO A O 1
ATOM 1038 N N . VAL A 1 127 ? 13.202 7.114 11.190 1.00 42.91 127 VAL A N 1
ATOM 1039 C CA . VAL A 1 127 ? 13.566 8.380 10.514 1.00 42.91 127 VAL A CA 1
ATOM 1040 C C . VAL A 1 127 ? 12.357 8.998 9.798 1.00 42.91 127 VAL A C 1
ATOM 1042 O O . VAL A 1 127 ? 12.306 10.206 9.574 1.00 42.91 127 VAL A O 1
ATOM 1045 N N . PHE A 1 128 ? 11.354 8.183 9.461 1.00 48.72 128 PHE A N 1
ATOM 1046 C CA . PHE A 1 128 ? 10.183 8.635 8.716 1.00 48.72 128 PHE A CA 1
ATOM 1047 C C . PHE A 1 128 ? 9.245 9.520 9.546 1.00 48.72 128 PHE A C 1
ATOM 1049 O O . PHE A 1 128 ? 8.608 10.426 9.009 1.00 48.72 128 PHE A O 1
ATOM 1056 N N . THR A 1 129 ? 9.204 9.319 10.865 1.00 48.66 129 THR A N 1
ATOM 1057 C CA . THR A 1 129 ? 8.361 10.117 11.761 1.00 48.66 129 THR A CA 1
ATOM 1058 C C . THR A 1 129 ? 8.820 11.572 11.883 1.00 48.66 129 THR A C 1
ATOM 1060 O O . THR A 1 129 ? 7.982 12.436 12.110 1.00 48.66 129 THR A O 1
ATOM 1063 N N . HIS A 1 130 ? 10.102 11.885 11.653 1.00 48.66 130 HIS A N 1
ATOM 1064 C CA . HIS A 1 130 ? 10.624 13.258 11.761 1.00 48.66 130 HIS A CA 1
ATOM 1065 C C . HIS A 1 130 ? 10.237 14.196 10.604 1.00 48.66 130 HIS A C 1
ATOM 1067 O O . HIS A 1 130 ? 10.312 15.410 10.765 1.00 48.66 130 HIS A O 1
ATOM 1073 N N . PHE A 1 131 ? 9.806 13.673 9.449 1.00 52.44 131 PHE A N 1
ATOM 1074 C CA . PHE A 1 131 ? 9.395 14.492 8.292 1.00 52.44 131 PHE A CA 1
ATOM 1075 C C . PHE A 1 131 ? 7.897 14.414 7.975 1.00 52.44 131 PHE A C 1
ATOM 1077 O O . PHE A 1 131 ? 7.421 15.051 7.026 1.00 52.44 131 PHE A O 1
ATOM 1084 N N . LEU A 1 132 ? 7.140 13.621 8.733 1.00 68.19 132 LEU A N 1
ATOM 1085 C CA . LEU A 1 132 ? 5.696 13.560 8.585 1.00 68.19 132 LEU A CA 1
ATOM 1086 C C . LEU A 1 132 ? 5.052 14.738 9.301 1.00 68.19 132 LEU A C 1
ATOM 1088 O O . LEU A 1 132 ? 5.345 14.981 10.454 1.00 68.19 132 LEU A O 1
ATOM 1092 N N . THR A 1 133 ? 4.127 15.434 8.650 1.00 85.56 133 THR A N 1
ATOM 1093 C CA . THR A 1 133 ? 3.206 16.316 9.377 1.00 85.56 133 THR A CA 1
ATOM 1094 C C . THR A 1 133 ? 2.146 15.477 10.084 1.00 85.56 133 THR A C 1
ATOM 1096 O O . THR A 1 133 ? 1.838 14.363 9.634 1.00 85.56 133 THR A O 1
ATOM 1099 N N . TRP A 1 134 ? 1.513 16.023 11.123 1.00 89.06 134 TRP A N 1
ATOM 1100 C CA . TRP A 1 134 ? 0.410 15.367 11.831 1.00 89.06 134 TRP A CA 1
ATOM 1101 C C . TRP A 1 134 ? -0.673 14.853 10.872 1.00 89.06 134 TRP A C 1
ATOM 1103 O O . TRP A 1 134 ? -1.072 13.689 10.928 1.00 89.06 134 TRP A O 1
ATOM 1113 N N . LYS A 1 135 ? -1.057 15.672 9.885 1.00 86.38 135 LYS A N 1
ATOM 1114 C CA . LYS A 1 135 ? -2.046 15.309 8.856 1.00 86.38 135 LYS A CA 1
ATOM 1115 C C . LYS A 1 135 ? -1.657 14.065 8.053 1.00 86.38 135 LYS A C 1
ATOM 1117 O O . LYS A 1 135 ? -2.509 13.237 7.730 1.00 86.38 135 LYS A O 1
ATOM 1122 N N . LYS A 1 136 ? -0.377 13.932 7.688 1.00 84.50 136 LYS A N 1
ATOM 1123 C CA . LYS A 1 136 ? 0.107 12.734 6.990 1.00 84.50 136 LYS A CA 1
ATOM 1124 C C . LYS A 1 136 ? 0.085 11.535 7.927 1.00 84.50 136 LYS A C 1
ATOM 1126 O O . LYS A 1 136 ? -0.355 10.466 7.513 1.00 84.50 136 LYS A O 1
ATOM 1131 N N . LEU A 1 137 ? 0.487 11.720 9.185 1.00 87.44 137 LEU A N 1
ATOM 1132 C CA . LEU A 1 137 ? 0.494 10.643 10.170 1.00 87.44 137 LEU A CA 1
ATOM 1133 C C . LEU A 1 137 ? -0.916 10.090 10.373 1.00 87.44 137 LEU A C 1
ATOM 1135 O O . LEU A 1 137 ? -1.098 8.883 10.265 1.00 87.44 137 LEU A O 1
ATOM 1139 N N . GLN A 1 138 ? -1.926 10.951 10.524 1.00 89.44 138 GLN A N 1
ATOM 1140 C CA . GLN A 1 138 ? -3.333 10.542 10.613 1.00 89.44 138 GLN A CA 1
ATOM 1141 C C . GLN A 1 138 ? -3.766 9.635 9.450 1.00 89.44 138 GLN A C 1
ATOM 1143 O O . GLN A 1 138 ? -4.465 8.646 9.673 1.00 89.44 138 GLN A O 1
ATOM 1148 N N . ALA A 1 139 ? -3.342 9.926 8.215 1.00 86.69 139 ALA A N 1
ATOM 1149 C CA . ALA A 1 139 ? -3.652 9.078 7.063 1.00 86.69 139 ALA A CA 1
ATOM 1150 C C . ALA A 1 139 ? -3.029 7.676 7.195 1.00 86.69 139 ALA A C 1
ATOM 1152 O O . ALA A 1 139 ? -3.694 6.679 6.901 1.00 86.69 139 ALA A O 1
ATOM 1153 N N . HIS A 1 140 ? -1.794 7.582 7.699 1.00 84.88 140 HIS A N 1
ATOM 1154 C CA . HIS A 1 140 ? -1.161 6.295 7.992 1.00 84.88 140 HIS A CA 1
ATOM 1155 C C . HIS A 1 140 ? -1.857 5.556 9.137 1.00 84.88 140 HIS A C 1
ATOM 1157 O O . HIS A 1 140 ? -2.132 4.367 8.991 1.00 84.88 140 HIS A O 1
ATOM 1163 N N . LEU A 1 141 ? -2.210 6.239 10.233 1.00 90.94 141 LEU A N 1
ATOM 1164 C CA . LEU A 1 141 ? -2.921 5.620 11.359 1.00 90.94 141 LEU A CA 1
ATOM 1165 C C . LEU A 1 141 ? -4.268 5.033 10.902 1.00 90.94 141 LEU A C 1
ATOM 1167 O O . LEU A 1 141 ? -4.570 3.883 11.217 1.00 90.94 141 LEU A O 1
ATOM 1171 N N . ARG A 1 142 ? -5.033 5.765 10.074 1.00 90.00 142 ARG A N 1
ATOM 1172 C CA . ARG A 1 142 ? -6.287 5.272 9.468 1.00 90.00 142 ARG A CA 1
ATOM 1173 C C . ARG A 1 142 ? -6.061 4.045 8.586 1.00 90.00 142 ARG A C 1
ATOM 1175 O O . ARG A 1 142 ? -6.789 3.066 8.704 1.00 90.00 142 ARG A O 1
ATOM 1182 N N . ASN A 1 143 ? -5.046 4.077 7.720 1.00 85.81 143 ASN A N 1
ATOM 1183 C CA . ASN A 1 143 ? -4.726 2.953 6.838 1.00 85.81 143 ASN A CA 1
ATOM 1184 C C . ASN A 1 143 ? -4.308 1.691 7.613 1.00 85.81 143 ASN A C 1
ATOM 1186 O O . ASN A 1 143 ? -4.693 0.580 7.248 1.00 85.81 143 ASN A O 1
ATOM 1190 N N . ARG A 1 144 ? -3.520 1.850 8.681 1.00 88.00 144 ARG A N 1
ATOM 1191 C CA . ARG A 1 144 ? -3.120 0.733 9.543 1.00 88.00 144 ARG A CA 1
ATOM 1192 C C . ARG A 1 144 ? -4.298 0.200 10.353 1.00 88.00 144 ARG A C 1
ATOM 1194 O O . ARG A 1 144 ? -4.427 -1.017 10.461 1.00 88.00 144 ARG A O 1
ATOM 1201 N N . GLY A 1 145 ? -5.187 1.079 10.820 1.00 89.38 145 GLY A N 1
ATOM 1202 C CA . GLY A 1 145 ? -6.427 0.712 11.506 1.00 89.38 145 GLY A CA 1
ATOM 1203 C C . GLY A 1 145 ? -7.330 -0.166 10.643 1.00 89.38 145 GLY A C 1
ATOM 1204 O O . GLY A 1 145 ? -7.659 -1.281 11.043 1.00 89.38 145 GLY A O 1
ATOM 1205 N N . SER A 1 146 ? -7.622 0.263 9.411 1.00 88.56 146 SER A N 1
ATOM 1206 C CA . SER A 1 146 ? -8.448 -0.510 8.469 1.00 88.56 146 SER A CA 1
ATOM 1207 C C . SER A 1 146 ? -7.811 -1.828 8.018 1.00 88.56 146 SER A C 1
ATOM 1209 O O . SER A 1 146 ? -8.499 -2.727 7.532 1.00 88.56 146 SER A O 1
ATOM 1211 N N . SER A 1 147 ? -6.499 -1.961 8.217 1.00 86.25 147 SER A N 1
ATOM 1212 C CA . SER A 1 147 ? -5.724 -3.171 7.941 1.00 86.25 147 SER A CA 1
ATOM 1213 C C . SER A 1 147 ? -5.451 -4.018 9.188 1.00 86.25 147 SER A C 1
ATOM 1215 O O . SER A 1 147 ? -4.684 -4.970 9.087 1.00 86.25 147 SER A O 1
ATOM 1217 N N . TYR A 1 148 ? -6.056 -3.696 10.341 1.00 89.06 148 TYR A N 1
ATOM 1218 C CA . TYR A 1 148 ? -5.912 -4.434 11.606 1.00 89.06 148 TYR A CA 1
ATOM 1219 C C . TYR A 1 148 ? -4.478 -4.447 12.177 1.00 89.06 148 TYR A C 1
ATOM 1221 O O . TYR A 1 148 ? -4.136 -5.274 13.018 1.00 89.06 148 TYR A O 1
ATOM 1229 N N . ARG A 1 149 ? -3.619 -3.510 11.753 1.00 86.06 149 ARG A N 1
ATOM 1230 C CA . ARG A 1 149 ? -2.210 -3.401 12.178 1.00 86.06 149 ARG A CA 1
ATOM 1231 C C . ARG A 1 149 ? -2.084 -2.476 13.393 1.00 86.06 149 ARG A C 1
ATOM 1233 O O . ARG A 1 149 ? -1.431 -1.437 13.326 1.00 86.06 149 ARG A O 1
ATOM 1240 N N . PHE A 1 150 ? -2.759 -2.813 14.493 1.00 90.06 150 PHE A N 1
ATOM 1241 C CA . PHE A 1 150 ? -2.855 -1.934 15.668 1.00 90.06 150 PHE A CA 1
ATOM 1242 C C . PHE A 1 150 ? -1.532 -1.765 16.423 1.00 90.06 150 PHE A C 1
ATOM 1244 O O . PHE A 1 150 ? -1.284 -0.688 16.963 1.00 90.06 150 PHE A O 1
ATOM 1251 N N . ASP A 1 151 ? -0.659 -2.770 16.430 1.00 86.81 151 ASP A N 1
ATOM 1252 C CA . ASP A 1 151 ? 0.667 -2.652 17.055 1.00 86.81 151 ASP A CA 1
ATOM 1253 C C . ASP A 1 151 ? 1.513 -1.568 16.379 1.00 86.81 151 ASP A C 1
ATOM 1255 O O . ASP A 1 151 ? 2.163 -0.762 17.043 1.00 86.81 151 ASP A O 1
ATOM 1259 N N . GLU A 1 152 ? 1.421 -1.466 15.052 1.00 84.44 152 GLU A N 1
ATOM 1260 C CA . GLU A 1 152 ? 2.142 -0.452 14.281 1.00 84.44 152 GLU A CA 1
ATOM 1261 C C . GLU A 1 152 ? 1.607 0.956 14.505 1.00 84.44 152 GLU A C 1
ATOM 1263 O O . GLU A 1 152 ? 2.384 1.909 14.508 1.00 84.44 152 GLU A O 1
ATOM 1268 N N . ILE A 1 153 ? 0.297 1.103 14.732 1.00 89.69 153 ILE A N 1
ATOM 1269 C CA . ILE A 1 153 ? -0.277 2.375 15.191 1.00 89.69 153 ILE A CA 1
ATOM 1270 C C . ILE A 1 153 ? 0.389 2.768 16.515 1.00 89.69 153 ILE A C 1
ATOM 1272 O O . ILE A 1 153 ? 0.814 3.910 16.667 1.00 89.69 153 ILE A O 1
ATOM 1276 N N . GLY A 1 154 ? 0.543 1.816 17.442 1.00 87.69 154 GLY A N 1
ATOM 1277 C CA . GLY A 1 154 ? 1.232 2.034 18.713 1.00 87.69 154 GLY A CA 1
ATOM 1278 C C . GLY A 1 154 ? 2.675 2.504 18.518 1.00 87.69 154 GLY A C 1
ATOM 1279 O O . GLY A 1 154 ? 3.076 3.499 19.116 1.00 87.69 154 GLY A O 1
ATOM 1280 N N . THR A 1 155 ? 3.440 1.848 17.640 1.00 87.25 155 THR A N 1
ATOM 1281 C CA . THR A 1 155 ? 4.821 2.244 17.309 1.00 87.25 155 THR A CA 1
ATOM 1282 C C . THR A 1 155 ? 4.898 3.649 16.711 1.00 87.25 155 THR A C 1
ATOM 1284 O O . THR A 1 155 ? 5.743 4.444 17.120 1.00 87.25 155 THR A O 1
ATOM 1287 N N . LEU A 1 156 ? 4.006 3.987 15.777 1.00 85.31 156 LEU A N 1
ATOM 1288 C CA . LEU A 1 156 ? 3.968 5.307 15.142 1.00 85.31 156 LEU A CA 1
ATOM 1289 C C . LEU A 1 156 ? 3.675 6.434 16.143 1.00 85.31 156 LEU A C 1
ATOM 1291 O O . LEU A 1 156 ? 4.207 7.534 16.008 1.00 85.31 156 LEU A O 1
ATOM 1295 N N . LEU A 1 157 ? 2.860 6.160 17.162 1.00 89.94 157 LEU A N 1
ATOM 1296 C CA . LEU A 1 157 ? 2.493 7.131 18.193 1.00 89.94 157 LEU A CA 1
ATOM 1297 C C . LEU A 1 157 ? 3.578 7.341 19.263 1.00 89.94 157 LEU A C 1
ATOM 1299 O O . LEU A 1 157 ? 3.470 8.293 20.032 1.00 89.94 157 LEU A O 1
ATOM 1303 N N . GLN A 1 158 ? 4.624 6.504 19.325 1.00 87.00 158 GLN A N 1
ATOM 1304 C CA . GLN A 1 158 ? 5.731 6.679 20.282 1.00 87.00 158 GLN A CA 1
ATOM 1305 C C . GLN A 1 158 ? 6.620 7.883 19.954 1.00 87.00 158 GLN A C 1
ATOM 1307 O O . GLN A 1 158 ? 7.187 8.484 20.861 1.00 87.00 158 GLN A O 1
ATOM 1312 N N . ASN A 1 159 ? 6.742 8.227 18.671 1.00 81.69 159 ASN A N 1
ATOM 1313 C CA . ASN A 1 159 ? 7.546 9.352 18.194 1.00 81.69 159 ASN A CA 1
ATOM 1314 C C . ASN A 1 159 ? 6.711 10.195 17.216 1.00 81.69 159 ASN A C 1
ATOM 1316 O O . ASN A 1 159 ? 6.961 10.143 16.011 1.00 81.69 159 ASN A O 1
ATOM 1320 N N . PRO A 1 160 ? 5.682 10.914 17.698 1.00 84.62 160 PRO A N 1
ATOM 1321 C CA . PRO A 1 160 ? 4.838 11.733 16.842 1.00 84.62 160 PRO A CA 1
ATOM 1322 C C . PRO A 1 160 ? 5.610 12.968 16.343 1.00 84.62 160 PRO A C 1
ATOM 1324 O O . PRO A 1 160 ? 6.602 13.369 16.958 1.00 84.62 160 PRO A O 1
ATOM 1327 N N . PRO A 1 161 ? 5.175 13.588 15.237 1.00 84.56 161 PRO A N 1
ATOM 1328 C CA . PRO A 1 161 ? 5.789 14.814 14.751 1.00 84.56 161 PRO A CA 1
ATOM 1329 C C . PRO A 1 161 ? 5.505 16.002 15.675 1.00 84.56 161 PRO A C 1
ATOM 1331 O O . PRO A 1 161 ? 4.547 15.986 16.447 1.00 84.56 161 PRO A O 1
ATOM 1334 N N . GLU A 1 162 ? 6.332 17.045 15.588 1.00 84.12 162 GLU A N 1
ATOM 1335 C CA . GLU A 1 162 ? 6.256 18.214 16.482 1.00 84.12 162 GLU A CA 1
ATOM 1336 C C . GLU A 1 162 ? 4.923 18.974 16.383 1.00 84.12 162 GLU A C 1
ATOM 1338 O O . GLU A 1 162 ? 4.491 19.588 17.355 1.00 84.12 162 GLU A O 1
ATOM 1343 N N . ASP A 1 163 ? 4.257 18.920 15.225 1.00 86.81 163 ASP A N 1
ATOM 1344 C CA . ASP A 1 163 ? 2.964 19.563 14.976 1.00 86.81 163 ASP A CA 1
ATOM 1345 C C . ASP A 1 163 ? 1.758 18.731 15.455 1.00 86.81 163 ASP A C 1
ATOM 1347 O O . ASP A 1 163 ? 0.616 19.153 15.273 1.00 86.81 163 ASP A O 1
ATOM 1351 N N . ALA A 1 164 ? 1.981 17.559 16.060 1.00 90.12 164 ALA A N 1
ATOM 1352 C CA . ALA A 1 164 ? 0.916 16.689 16.549 1.00 90.12 164 ALA A CA 1
ATOM 1353 C C . ALA A 1 164 ? 0.281 17.219 17.852 1.00 90.12 164 ALA A C 1
ATOM 1355 O O . ALA A 1 164 ? 0.975 17.362 18.864 1.00 90.12 164 ALA A O 1
ATOM 1356 N N . PRO A 1 165 ? -1.049 17.443 17.893 1.00 91.88 165 PRO A N 1
ATOM 1357 C CA . PRO A 1 165 ? -1.728 17.849 19.117 1.00 91.88 165 PRO A CA 1
ATOM 1358 C C . PRO A 1 165 ? -1.632 16.751 20.196 1.00 91.88 165 PRO A C 1
ATOM 1360 O O . PRO A 1 165 ? -1.979 15.596 19.920 1.00 91.88 165 PRO A O 1
ATOM 1363 N N . PRO A 1 166 ? -1.235 17.074 21.444 1.00 91.12 166 PRO A N 1
ATOM 1364 C CA . PRO A 1 166 ? -1.113 16.084 22.519 1.00 91.12 166 PRO A CA 1
ATOM 1365 C C . PRO A 1 166 ? -2.407 15.310 22.798 1.00 91.12 166 PRO A C 1
ATOM 1367 O O . PRO A 1 166 ? -2.376 14.098 23.016 1.00 91.12 166 PRO A O 1
ATOM 1370 N N . ASP A 1 167 ? -3.554 15.993 22.742 1.00 91.06 167 ASP A N 1
ATOM 1371 C CA . ASP A 1 167 ? -4.860 15.356 22.919 1.00 91.06 167 ASP A CA 1
ATOM 1372 C C . ASP A 1 167 ? -5.178 14.382 21.781 1.00 91.06 167 ASP A C 1
ATOM 1374 O O . ASP A 1 167 ? -5.747 13.316 22.025 1.00 91.06 167 ASP A O 1
ATOM 1378 N N . ALA A 1 168 ? -4.767 14.702 20.552 1.00 93.19 168 ALA A N 1
ATOM 1379 C CA . ALA A 1 168 ? -4.956 13.829 19.403 1.00 93.19 168 ALA A CA 1
ATOM 1380 C C . ALA A 1 168 ? -4.093 12.566 19.527 1.00 93.19 168 ALA A C 1
ATOM 1382 O O . ALA A 1 168 ? -4.603 11.459 19.355 1.00 93.19 168 ALA A O 1
ATOM 1383 N N . ILE A 1 169 ? -2.822 12.702 19.923 1.00 94.19 169 ILE A N 1
ATOM 1384 C CA . ILE A 1 169 ? -1.940 11.557 20.213 1.00 94.19 169 ILE A CA 1
ATOM 1385 C C . ILE A 1 169 ? -2.563 10.660 21.289 1.00 94.19 169 ILE A C 1
ATOM 1387 O O . ILE A 1 169 ? -2.618 9.437 21.124 1.00 94.19 169 ILE A O 1
ATOM 1391 N N . TRP A 1 170 ? -3.068 11.255 22.375 1.00 95.31 170 TRP A N 1
ATOM 1392 C CA . TRP A 1 170 ? -3.743 10.519 23.444 1.00 95.31 170 TRP A CA 1
ATOM 1393 C C . TRP A 1 170 ? -4.982 9.770 22.934 1.00 95.31 170 TRP A C 1
ATOM 1395 O O . TRP A 1 170 ? -5.135 8.584 23.227 1.00 95.31 170 TRP A O 1
ATOM 1405 N N . ALA A 1 171 ? -5.834 10.420 22.137 1.00 94.75 171 ALA A N 1
ATOM 1406 C CA . ALA A 1 171 ? -7.059 9.820 21.613 1.00 94.75 171 ALA A CA 1
ATOM 1407 C C . ALA A 1 171 ? -6.766 8.656 20.654 1.00 94.75 171 ALA A C 1
ATOM 1409 O O . ALA A 1 171 ? -7.344 7.576 20.790 1.00 94.75 171 ALA A O 1
ATOM 1410 N N . TRP A 1 172 ? -5.808 8.829 19.740 1.00 96.19 172 TRP A N 1
ATOM 1411 C CA . TRP A 1 172 ? -5.343 7.755 18.860 1.00 96.19 172 TRP A CA 1
ATOM 1412 C C . TRP A 1 172 ? -4.734 6.588 19.645 1.00 96.19 172 TRP A C 1
ATOM 1414 O O . TRP A 1 172 ? -5.012 5.431 19.332 1.00 96.19 172 TRP A O 1
ATOM 1424 N N . SER A 1 173 ? -3.977 6.875 20.707 1.00 95.62 173 SER A N 1
ATOM 1425 C CA . SER A 1 173 ? -3.420 5.848 21.598 1.00 95.62 173 SER A CA 1
ATOM 1426 C C . SER A 1 173 ? -4.514 5.099 22.365 1.00 95.62 173 SER A C 1
ATOM 1428 O O . SER A 1 173 ? -4.426 3.886 22.553 1.00 95.62 173 SER A O 1
ATOM 1430 N N . TYR A 1 174 ? -5.569 5.798 22.797 1.00 95.62 174 TYR A N 1
ATOM 1431 C CA . TYR A 1 174 ? -6.722 5.182 23.451 1.00 95.62 174 TYR A CA 1
ATOM 1432 C C . TYR A 1 174 ? -7.436 4.211 22.509 1.00 95.62 174 TYR A C 1
ATOM 1434 O O . TYR A 1 174 ? -7.693 3.067 22.894 1.00 95.62 174 TYR A O 1
ATOM 1442 N N . LEU A 1 175 ? -7.728 4.653 21.281 1.00 96.00 175 LEU A N 1
ATOM 1443 C CA . LEU A 1 175 ? -8.377 3.832 20.261 1.00 96.00 175 LEU A CA 1
ATOM 1444 C C . LEU A 1 175 ? -7.531 2.598 19.933 1.00 96.00 175 LEU A C 1
ATOM 1446 O O . LEU A 1 175 ? -8.036 1.479 19.961 1.00 96.00 175 LEU A O 1
ATOM 1450 N N . GLN A 1 176 ? -6.231 2.794 19.703 1.00 95.94 176 GLN A N 1
ATOM 1451 C CA . GLN A 1 176 ? -5.286 1.723 19.394 1.00 95.94 176 GLN A CA 1
ATOM 1452 C C . GLN A 1 176 ? -5.272 0.642 20.478 1.00 95.94 176 GLN A C 1
ATOM 1454 O O . GLN A 1 176 ? -5.478 -0.533 20.177 1.00 95.94 176 GLN A O 1
ATOM 1459 N N . ARG A 1 177 ? -5.084 1.032 21.744 1.00 95.38 177 ARG A N 1
ATOM 1460 C CA . ARG A 1 177 ? -5.012 0.086 22.868 1.00 95.38 177 ARG A CA 1
ATOM 1461 C C . ARG A 1 177 ? -6.306 -0.698 23.050 1.00 95.38 177 ARG A C 1
ATOM 1463 O O . ARG A 1 177 ? -6.266 -1.893 23.322 1.00 95.38 177 ARG A O 1
ATOM 1470 N N . ASN A 1 178 ? -7.448 -0.024 22.929 1.00 95.06 178 ASN A N 1
ATOM 1471 C CA . ASN A 1 178 ? -8.755 -0.652 23.104 1.00 95.06 178 ASN A CA 1
ATOM 1472 C C . ASN A 1 178 ? -9.096 -1.597 21.941 1.00 95.06 178 ASN A C 1
ATOM 1474 O O . ASN A 1 178 ? -9.635 -2.671 22.189 1.00 95.06 178 ASN A O 1
ATOM 1478 N N . ALA A 1 179 ? -8.733 -1.247 20.704 1.00 94.00 179 ALA A N 1
ATOM 1479 C CA . ALA A 1 179 ? -8.929 -2.110 19.541 1.00 94.00 179 ALA A CA 1
ATOM 1480 C C . ALA A 1 179 ? -8.001 -3.336 19.540 1.00 94.00 179 ALA A C 1
ATOM 1482 O O . ALA A 1 179 ? -8.440 -4.433 19.203 1.00 94.00 179 ALA A O 1
ATOM 1483 N N . ALA A 1 180 ? -6.741 -3.182 19.961 1.00 92.31 180 ALA A N 1
ATOM 1484 C CA . ALA A 1 180 ? -5.834 -4.316 20.145 1.00 92.31 180 ALA A CA 1
ATOM 1485 C C . ALA A 1 180 ? -6.375 -5.283 21.212 1.00 92.31 180 ALA A C 1
ATOM 1487 O O . ALA A 1 180 ? -6.538 -6.472 20.951 1.00 92.31 180 ALA A O 1
ATOM 1488 N N . ALA A 1 181 ? -6.790 -4.750 22.367 1.00 91.19 181 ALA A N 1
ATOM 1489 C CA . ALA A 1 181 ? -7.381 -5.551 23.437 1.00 91.19 181 ALA A CA 1
ATOM 1490 C C . ALA A 1 181 ? -8.701 -6.234 23.030 1.00 91.19 181 ALA A C 1
ATOM 1492 O O . ALA A 1 181 ? -9.025 -7.302 23.551 1.00 91.19 181 ALA A O 1
ATOM 1493 N N . PHE A 1 182 ? -9.466 -5.641 22.106 1.00 91.50 182 PHE A N 1
ATOM 1494 C CA . PHE A 1 182 ? -10.643 -6.285 21.525 1.00 91.50 182 PHE A CA 1
ATOM 1495 C C . PHE A 1 182 ? -10.261 -7.576 20.792 1.00 91.50 182 PHE A C 1
ATOM 1497 O O . PHE A 1 182 ? -10.846 -8.623 21.076 1.00 91.50 182 PHE A O 1
ATOM 1504 N N . LEU A 1 183 ? -9.263 -7.514 19.898 1.00 88.62 183 LEU A N 1
ATOM 1505 C CA . LEU A 1 183 ? -8.773 -8.692 19.175 1.00 88.62 183 LEU A CA 1
ATOM 1506 C C . LEU A 1 183 ? -8.263 -9.759 20.145 1.00 88.62 183 LEU A C 1
ATOM 1508 O O . LEU A 1 183 ? -8.694 -10.906 20.061 1.00 88.62 183 LEU A O 1
ATOM 1512 N N . ASP A 1 184 ? -7.453 -9.366 21.129 1.00 86.94 184 ASP A N 1
ATOM 1513 C CA . ASP A 1 184 ? -6.951 -10.275 22.168 1.00 86.94 184 ASP A CA 1
ATOM 1514 C C . ASP A 1 184 ? -8.070 -10.941 22.979 1.00 86.94 184 ASP A C 1
ATOM 1516 O O . ASP A 1 184 ? -7.896 -12.028 23.520 1.00 86.94 184 ASP A O 1
ATOM 1520 N N . THR A 1 185 ? -9.235 -10.301 23.089 1.00 86.06 185 THR A N 1
ATOM 1521 C CA . THR A 1 185 ? -10.369 -10.860 23.828 1.00 86.06 185 THR A CA 1
ATOM 1522 C C . THR A 1 185 ? -11.149 -11.865 22.983 1.00 86.06 185 THR A C 1
ATOM 1524 O O . THR A 1 185 ? -11.539 -12.924 23.482 1.00 86.06 185 THR A O 1
ATOM 1527 N N . ILE A 1 186 ? -11.389 -11.572 21.701 1.00 82.81 186 ILE A N 1
ATOM 1528 C CA . ILE A 1 186 ? -12.148 -12.477 20.820 1.00 82.81 186 ILE A CA 1
ATOM 1529 C C . ILE A 1 186 ? -11.344 -13.723 20.428 1.00 82.81 186 ILE A C 1
ATOM 1531 O O . ILE A 1 186 ? -11.940 -14.756 20.130 1.00 82.81 186 ILE A O 1
ATOM 1535 N N . THR A 1 187 ? -10.010 -13.668 20.486 1.00 77.25 187 THR A N 1
ATOM 1536 C CA . THR A 1 187 ? -9.126 -14.816 20.210 1.00 77.25 187 THR A CA 1
ATOM 1537 C C . THR A 1 187 ? -9.230 -15.923 21.263 1.00 77.25 187 THR A C 1
ATOM 1539 O O . THR A 1 187 ? -8.929 -17.076 20.959 1.00 77.25 187 THR A O 1
ATOM 1542 N N . ILE A 1 188 ? -9.688 -15.586 22.476 1.00 71.81 188 ILE A N 1
ATOM 1543 C CA . ILE A 1 188 ? -9.886 -16.513 23.604 1.00 71.81 188 ILE A CA 1
ATOM 1544 C C . ILE A 1 188 ? -11.217 -17.284 23.480 1.00 71.81 188 ILE A C 1
ATOM 1546 O O . ILE A 1 188 ? -11.394 -18.335 24.097 1.00 71.81 188 ILE A O 1
ATOM 1550 N N . HIS A 1 189 ? -12.173 -16.776 22.696 1.00 64.25 189 HIS A N 1
ATOM 1551 C CA . HIS A 1 189 ? -13.488 -17.395 22.535 1.00 64.25 189 HIS A CA 1
ATOM 1552 C C . HIS A 1 189 ? -13.423 -18.443 21.416 1.00 64.25 189 HIS A C 1
ATOM 1554 O O . HIS A 1 189 ? -13.279 -18.102 20.246 1.00 64.25 189 HIS A O 1
ATOM 1560 N N . ASN A 1 190 ? -13.516 -19.724 21.773 1.00 64.62 190 ASN A N 1
ATOM 1561 C CA . ASN A 1 190 ? -13.346 -20.840 20.837 1.00 64.62 190 ASN A CA 1
ATOM 1562 C C . ASN A 1 190 ? -14.659 -21.180 20.100 1.00 64.62 190 ASN A C 1
ATOM 1564 O O . ASN A 1 190 ? -15.740 -21.106 20.686 1.00 64.62 190 ASN A O 1
ATOM 1568 N N . ASN A 1 191 ? -14.549 -21.623 18.843 1.00 70.12 191 ASN A N 1
ATOM 1569 C CA . ASN A 1 191 ? -15.618 -22.188 18.000 1.00 70.12 191 ASN A CA 1
ATOM 1570 C C . ASN A 1 191 ? -16.774 -21.241 17.653 1.00 70.12 191 ASN A C 1
ATOM 1572 O O . ASN A 1 191 ? -17.943 -21.553 17.890 1.00 70.12 191 ASN A O 1
ATOM 1576 N N . TRP A 1 192 ? -16.470 -20.102 17.033 1.00 79.31 192 TRP A N 1
ATOM 1577 C CA . TRP A 1 192 ? -17.502 -19.233 16.467 1.00 79.31 192 TRP A CA 1
ATOM 1578 C C . TRP A 1 192 ? -17.400 -19.126 14.949 1.00 79.31 192 TRP A C 1
ATOM 1580 O O . TRP A 1 192 ? -16.324 -19.132 14.351 1.00 79.31 192 TRP A O 1
ATOM 1590 N N . ILE A 1 193 ? -18.582 -19.032 14.344 1.00 85.88 193 ILE A N 1
ATOM 1591 C CA . ILE A 1 193 ? -18.772 -18.833 12.913 1.00 85.88 193 ILE A CA 1
ATOM 1592 C C . ILE A 1 193 ? -18.628 -17.340 12.618 1.00 85.88 193 ILE A C 1
ATOM 1594 O O . ILE A 1 193 ? -19.209 -16.500 13.318 1.00 85.88 193 ILE A O 1
ATOM 1598 N N . THR A 1 194 ? -17.860 -17.035 11.581 1.00 88.38 194 THR A N 1
ATOM 1599 C CA . THR A 1 194 ? -17.687 -15.701 11.007 1.00 88.38 194 THR A CA 1
ATOM 1600 C C . THR A 1 194 ? -17.659 -15.781 9.490 1.00 88.38 194 THR A C 1
ATOM 1602 O O . THR A 1 194 ? -17.694 -16.867 8.914 1.00 88.38 194 THR A O 1
ATOM 1605 N N . GLU A 1 195 ? -17.598 -14.632 8.834 1.00 91.06 195 GLU A N 1
ATOM 1606 C CA . GLU A 1 195 ? -17.619 -14.533 7.383 1.00 91.06 195 GLU A CA 1
ATOM 1607 C C . GLU A 1 195 ? -16.420 -13.729 6.883 1.00 91.06 195 GLU A C 1
ATOM 1609 O O . GLU A 1 195 ? -16.103 -12.644 7.382 1.00 91.06 195 GLU A O 1
ATOM 1614 N N . LYS A 1 196 ? -15.746 -14.256 5.865 1.00 91.00 196 LYS A N 1
ATOM 1615 C CA . LYS A 1 196 ? -14.739 -13.518 5.111 1.00 91.00 196 LYS A CA 1
ATOM 1616 C C . LYS A 1 196 ? -15.401 -12.441 4.252 1.00 91.00 196 LYS A C 1
ATOM 1618 O O . LYS A 1 196 ? -16.573 -12.511 3.882 1.00 91.00 196 LYS A O 1
ATOM 1623 N N . LYS A 1 197 ? -14.620 -11.450 3.833 1.00 89.25 197 LYS A N 1
ATOM 1624 C CA . LYS A 1 197 ? -15.067 -10.385 2.920 1.00 89.25 197 LYS A CA 1
ATOM 1625 C C . LYS A 1 197 ? -15.535 -10.911 1.559 1.00 89.25 197 LYS A C 1
ATOM 1627 O O . LYS A 1 197 ? -16.360 -10.262 0.925 1.00 89.25 197 LYS A O 1
ATOM 1632 N N . ASN A 1 198 ? -15.055 -12.082 1.135 1.00 88.06 198 ASN A N 1
ATOM 1633 C CA . ASN A 1 198 ? -15.493 -12.764 -0.089 1.00 88.06 198 ASN A CA 1
ATOM 1634 C C . ASN A 1 198 ? -16.844 -13.507 0.057 1.00 88.06 198 ASN A C 1
ATOM 1636 O O . ASN A 1 198 ? -17.313 -14.076 -0.924 1.00 88.06 198 ASN A O 1
ATOM 1640 N N . GLY A 1 199 ? -17.461 -13.509 1.246 1.00 87.75 199 GLY A N 1
ATOM 1641 C CA . GLY A 1 199 ? -18.734 -14.184 1.523 1.00 87.75 199 GLY A CA 1
ATOM 1642 C C . GLY A 1 199 ? -18.612 -15.606 2.080 1.00 87.75 199 GLY A C 1
ATOM 1643 O O . GLY A 1 199 ? -19.619 -16.229 2.405 1.00 87.75 199 GLY A O 1
ATOM 1644 N N . GLU A 1 200 ? -17.398 -16.142 2.190 1.00 91.00 200 GLU A N 1
ATOM 1645 C CA . GLU A 1 200 ? -17.155 -17.487 2.710 1.00 91.00 200 GLU A CA 1
ATOM 1646 C C . GLU A 1 200 ? -17.335 -17.524 4.233 1.00 91.00 200 GLU A C 1
ATOM 1648 O O . GLU A 1 200 ? -16.672 -16.781 4.962 1.00 91.00 200 GLU A O 1
ATOM 1653 N N . GLN A 1 201 ? -18.203 -18.412 4.725 1.00 91.69 201 GLN A N 1
ATOM 1654 C CA . GLN A 1 201 ? -18.306 -18.682 6.157 1.00 91.69 201 GLN A CA 1
ATOM 1655 C C . GLN A 1 201 ? -17.167 -19.587 6.617 1.00 91.69 201 GLN A C 1
ATOM 1657 O O . GLN A 1 201 ? -16.901 -20.628 6.019 1.00 91.69 201 GLN A O 1
ATOM 1662 N N . ILE A 1 202 ? -16.536 -19.205 7.721 1.00 90.06 202 ILE A N 1
ATOM 1663 C CA . ILE A 1 202 ? -15.460 -19.953 8.364 1.00 90.06 202 ILE A CA 1
ATOM 1664 C C . ILE A 1 202 ? -15.753 -20.116 9.851 1.00 90.06 202 ILE A C 1
ATOM 1666 O O . ILE A 1 202 ? -16.393 -19.268 10.473 1.00 90.06 202 ILE A O 1
ATOM 1670 N N . THR A 1 203 ? -15.268 -21.212 10.427 1.00 88.56 203 THR A N 1
ATOM 1671 C CA . THR A 1 203 ? -15.346 -21.461 11.871 1.00 88.56 203 THR A CA 1
ATOM 1672 C C . THR A 1 203 ? -13.945 -21.385 12.452 1.00 88.56 203 THR A C 1
ATOM 1674 O O . THR A 1 203 ? -13.084 -22.188 12.098 1.00 88.56 203 THR A O 1
ATOM 1677 N N . GLY A 1 204 ? -13.716 -20.400 13.318 1.00 85.50 204 GLY A N 1
ATOM 1678 C CA . GLY A 1 204 ? -12.438 -20.232 14.001 1.00 85.50 204 GLY A CA 1
ATOM 1679 C C . GLY A 1 204 ? -12.354 -21.096 15.252 1.00 85.50 204 GLY A C 1
ATOM 1680 O O . GLY A 1 204 ? -13.289 -21.113 16.054 1.00 85.50 204 GLY A O 1
ATOM 1681 N N . VAL A 1 205 ? -11.223 -21.775 15.439 1.00 84.88 205 VAL A N 1
ATOM 1682 C CA . VAL A 1 205 ? -10.938 -22.553 16.657 1.00 84.88 205 VAL A CA 1
ATOM 1683 C C . VAL A 1 205 ? -10.173 -21.734 17.697 1.00 84.88 205 VAL A C 1
ATOM 1685 O O . VAL A 1 205 ? -10.353 -21.946 18.890 1.00 84.88 205 VAL A O 1
ATOM 1688 N N . SER A 1 206 ? -9.336 -20.792 17.254 1.00 84.81 206 SER A N 1
ATOM 1689 C CA . SER A 1 206 ? -8.589 -19.842 18.094 1.00 84.81 206 SER A CA 1
ATOM 1690 C C . SER A 1 206 ? -8.114 -18.658 17.244 1.00 84.81 206 SER A C 1
ATOM 1692 O O . SER A 1 206 ? -8.301 -18.662 16.028 1.00 84.81 206 SER A O 1
ATOM 1694 N N . GLY A 1 207 ? -7.478 -17.651 17.839 1.00 84.12 207 GLY A N 1
ATOM 1695 C CA . GLY A 1 207 ? -6.810 -16.586 17.087 1.00 84.12 207 GLY A CA 1
ATOM 1696 C C . GLY A 1 207 ? -5.519 -16.119 17.753 1.00 84.12 207 GLY A C 1
ATOM 1697 O O . GLY A 1 207 ? -5.232 -16.470 18.896 1.00 84.12 207 GLY A O 1
ATOM 1698 N N . ASP A 1 208 ? -4.744 -15.316 17.035 1.00 83.06 208 ASP A N 1
ATOM 1699 C CA . ASP A 1 208 ? -3.602 -14.571 17.570 1.00 83.06 208 ASP A CA 1
ATOM 1700 C C . ASP A 1 208 ? -3.419 -13.241 16.819 1.00 83.06 208 ASP A C 1
ATOM 1702 O O . ASP A 1 208 ? -4.299 -12.813 16.070 1.00 83.06 208 ASP A O 1
ATOM 1706 N N . SER A 1 209 ? -2.282 -12.568 17.009 1.00 78.94 209 SER A N 1
ATOM 1707 C CA . SER A 1 209 ? -1.976 -11.293 16.349 1.00 78.94 209 SER A CA 1
ATOM 1708 C C . SER A 1 209 ? -1.919 -11.375 14.817 1.00 78.94 209 SER A C 1
ATOM 1710 O O . SER A 1 209 ? -2.019 -10.346 14.150 1.00 78.94 209 SER A O 1
ATOM 1712 N N . THR A 1 210 ? -1.782 -12.572 14.237 1.00 82.00 210 THR A N 1
ATOM 1713 C CA . THR A 1 210 ? -1.691 -12.767 12.782 1.00 82.00 210 THR A CA 1
ATOM 1714 C C . THR A 1 210 ? -3.042 -13.033 12.127 1.00 82.00 210 THR A C 1
ATOM 1716 O O . THR A 1 210 ? -3.233 -12.688 10.959 1.00 82.00 210 THR A O 1
ATOM 1719 N N . GLY A 1 211 ? -3.997 -13.605 12.862 1.00 87.44 211 GLY A N 1
ATOM 1720 C CA . GLY A 1 211 ? -5.304 -13.932 12.308 1.00 87.44 211 GLY A CA 1
ATOM 1721 C C . GLY A 1 211 ? -6.108 -14.934 13.124 1.00 87.44 211 GLY A C 1
ATOM 1722 O O . GLY A 1 211 ? -5.756 -15.309 14.245 1.00 87.44 211 GLY A O 1
ATOM 1723 N N . LEU A 1 212 ? -7.199 -15.383 12.513 1.00 88.12 212 LEU A N 1
ATOM 1724 C CA . LEU A 1 212 ? -8.062 -16.439 13.019 1.00 88.12 212 LEU A CA 1
ATOM 1725 C C . LEU A 1 212 ? -7.558 -17.797 12.519 1.00 88.12 212 LEU A C 1
ATOM 1727 O O . LEU A 1 212 ? -7.402 -18.002 11.316 1.00 88.12 212 LEU A O 1
ATOM 1731 N N . LYS A 1 213 ? -7.325 -18.732 13.436 1.00 89.56 213 LYS A N 1
ATOM 1732 C CA . LYS A 1 213 ? -6.918 -20.106 13.133 1.00 89.56 213 LYS A CA 1
ATOM 1733 C C . LYS A 1 213 ? -8.145 -20.975 12.898 1.00 89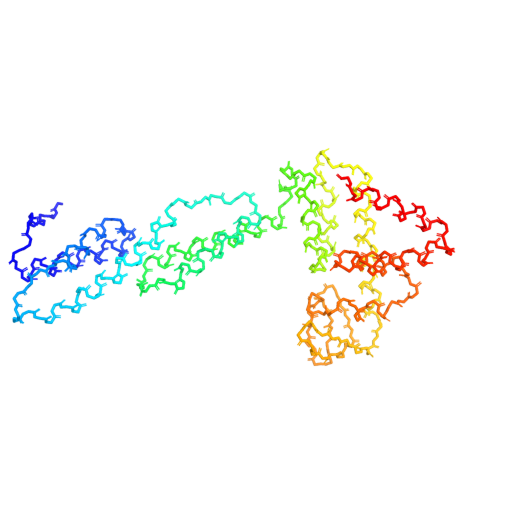.56 213 LYS A C 1
ATOM 1735 O O . LYS A 1 213 ? -9.098 -20.928 13.681 1.00 89.56 213 LYS A O 1
ATOM 1740 N N . LEU A 1 214 ? -8.101 -21.779 11.842 1.00 89.25 214 LEU A N 1
ATOM 1741 C CA . LEU A 1 214 ? -9.121 -22.770 11.506 1.00 89.25 214 LEU A CA 1
ATOM 1742 C C . LEU A 1 214 ? -8.720 -24.162 12.019 1.00 89.25 214 LEU A C 1
ATOM 1744 O O . LEU A 1 214 ? -7.579 -24.384 12.426 1.00 89.25 214 LEU A O 1
ATOM 1748 N N . ASP A 1 215 ? -9.667 -25.100 12.006 1.00 87.25 215 ASP A N 1
ATOM 1749 C CA . ASP A 1 215 ? -9.469 -26.474 12.502 1.00 87.25 215 ASP A CA 1
ATOM 1750 C C . ASP A 1 215 ? -8.416 -27.260 11.696 1.00 87.25 215 ASP A C 1
ATOM 1752 O O . ASP A 1 215 ? -7.700 -28.101 12.233 1.00 87.25 215 ASP A O 1
ATOM 1756 N N . ASP A 1 216 ? -8.244 -26.924 10.415 1.00 87.56 216 ASP A N 1
ATOM 1757 C CA . ASP A 1 216 ? -7.209 -27.496 9.545 1.00 87.56 216 ASP A CA 1
ATOM 1758 C C . ASP A 1 216 ? -5.798 -26.917 9.791 1.00 87.56 216 ASP A C 1
ATOM 1760 O O . ASP A 1 216 ? -4.838 -27.298 9.118 1.00 87.56 216 ASP A O 1
ATOM 1764 N N . GLY A 1 217 ? -5.662 -25.994 10.750 1.00 84.94 217 GLY A N 1
ATOM 1765 C CA . GLY A 1 217 ? -4.415 -25.318 11.098 1.00 84.94 217 GLY A CA 1
ATOM 1766 C C . GLY A 1 217 ? -4.065 -24.121 10.209 1.00 84.94 217 GLY A C 1
ATOM 1767 O O . GLY A 1 217 ? -3.052 -23.463 10.463 1.00 84.94 217 GLY A O 1
ATOM 1768 N N . SER A 1 218 ? -4.873 -23.806 9.193 1.00 89.69 218 SER A N 1
ATOM 1769 C CA . SER A 1 218 ? -4.690 -22.596 8.388 1.00 89.69 218 SER A CA 1
ATOM 1770 C C . SER A 1 218 ? -5.022 -21.330 9.187 1.00 89.69 218 SER A C 1
ATOM 1772 O O . SER A 1 218 ? -5.784 -21.354 10.156 1.00 89.69 218 SER A O 1
ATOM 1774 N N . VAL A 1 219 ? -4.420 -20.207 8.787 1.00 90.12 219 VAL A N 1
ATOM 1775 C CA . VAL A 1 219 ? -4.627 -18.898 9.420 1.00 90.12 219 VAL A CA 1
ATOM 1776 C C . VAL A 1 219 ? -5.239 -17.946 8.406 1.00 90.12 219 VAL A C 1
ATOM 1778 O O . VAL A 1 219 ? -4.651 -17.688 7.357 1.00 90.12 219 VAL A O 1
ATOM 1781 N N . VAL A 1 220 ? -6.408 -17.407 8.736 1.00 89.69 220 VAL A N 1
ATOM 1782 C CA . VAL A 1 220 ? -7.080 -16.363 7.962 1.00 89.69 220 VAL A CA 1
ATOM 1783 C C . VAL A 1 220 ? -6.721 -15.006 8.570 1.00 89.69 220 VAL A C 1
ATOM 1785 O O . VAL A 1 220 ? -7.049 -14.771 9.737 1.00 89.69 220 VAL A O 1
ATOM 1788 N N . PRO A 1 221 ? -6.073 -14.094 7.825 1.00 91.38 221 PRO A N 1
ATOM 1789 C CA . PRO A 1 221 ? -5.753 -12.763 8.329 1.00 91.38 221 PRO A CA 1
ATOM 1790 C C . PRO A 1 221 ? -7.005 -12.005 8.784 1.00 91.38 221 PRO A C 1
ATOM 1792 O O . PRO A 1 221 ? -8.033 -12.032 8.105 1.00 91.38 221 PRO A O 1
ATOM 1795 N N . TRP A 1 222 ? -6.912 -11.245 9.880 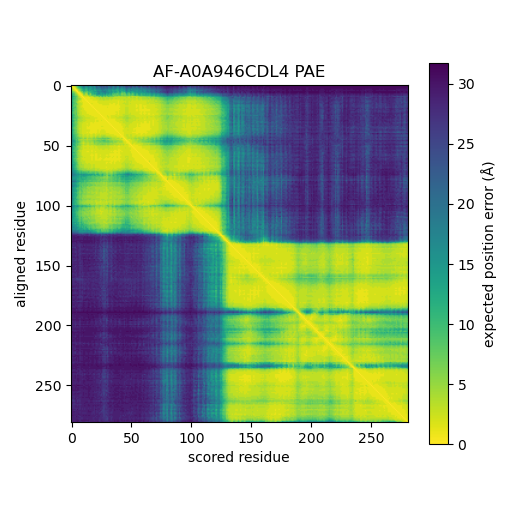1.00 89.69 222 TRP A N 1
ATOM 1796 C CA . TRP A 1 222 ? -8.037 -10.434 10.379 1.00 89.69 222 TRP A CA 1
ATOM 1797 C C . TRP A 1 222 ? -8.595 -9.468 9.327 1.00 89.69 222 TRP A C 1
ATOM 1799 O O . TRP A 1 222 ? -9.800 -9.241 9.251 1.00 89.69 222 TRP A O 1
ATOM 1809 N N . SER A 1 223 ? -7.723 -8.952 8.459 1.00 89.12 223 SER A N 1
ATOM 1810 C CA . SER A 1 223 ? -8.077 -8.050 7.364 1.00 89.12 223 SER A CA 1
ATOM 1811 C C . SER A 1 223 ? -8.961 -8.687 6.285 1.00 89.12 223 SER A C 1
ATOM 1813 O O . SER A 1 223 ? -9.616 -7.949 5.540 1.00 89.12 223 SER A O 1
ATOM 1815 N N . GLU A 1 224 ? -9.018 -10.017 6.202 1.00 89.88 224 GLU A N 1
ATOM 1816 C CA . GLU A 1 224 ? -9.882 -10.762 5.280 1.00 89.88 224 GLU A CA 1
ATOM 1817 C C . GLU A 1 224 ? -11.260 -11.070 5.875 1.00 89.88 224 GLU A C 1
ATOM 1819 O O . GLU A 1 224 ? -12.163 -11.467 5.139 1.00 89.88 224 GLU A O 1
ATOM 1824 N N . ILE A 1 225 ? -11.451 -10.852 7.177 1.00 89.88 225 ILE A N 1
ATOM 1825 C CA . ILE A 1 225 ? -12.708 -11.109 7.883 1.00 89.88 225 ILE A CA 1
ATOM 1826 C C . ILE A 1 225 ? -13.578 -9.848 7.860 1.00 89.88 225 ILE A C 1
ATOM 1828 O O . ILE A 1 225 ? -13.081 -8.715 7.913 1.00 89.88 225 ILE A O 1
ATOM 1832 N N . LYS A 1 226 ? -14.895 -10.031 7.732 1.00 90.19 226 LYS A N 1
ATOM 1833 C CA . LYS A 1 226 ? -15.862 -8.935 7.821 1.00 90.19 226 LYS A CA 1
ATOM 1834 C C . LYS A 1 226 ? -15.907 -8.398 9.263 1.00 90.19 226 LYS A C 1
ATOM 1836 O O . LYS A 1 226 ? -16.234 -9.165 10.172 1.00 90.19 226 LYS A O 1
ATOM 1841 N N . PRO A 1 227 ? -15.566 -7.115 9.497 1.00 90.38 227 PRO A N 1
ATOM 1842 C CA . PRO A 1 227 ? -15.474 -6.550 10.846 1.00 90.38 227 PRO A CA 1
ATOM 1843 C C . PRO A 1 227 ? -16.798 -6.598 11.621 1.00 90.38 227 PRO A C 1
ATOM 1845 O O . PRO A 1 227 ? -16.785 -6.706 12.846 1.00 90.38 227 PRO A O 1
ATOM 1848 N N . GLU A 1 228 ? -17.935 -6.562 10.929 1.00 89.81 228 GLU A N 1
ATOM 1849 C CA . GLU A 1 228 ? -19.275 -6.590 11.520 1.00 89.81 228 GLU A CA 1
ATOM 1850 C C . GLU A 1 228 ? -19.505 -7.884 12.311 1.00 89.81 228 GLU A C 1
ATOM 1852 O O . GLU A 1 228 ? -19.969 -7.850 13.448 1.00 89.81 228 GLU A O 1
ATOM 1857 N N . TYR A 1 229 ? -19.075 -9.022 11.759 1.00 87.38 229 TYR A N 1
ATOM 1858 C CA . TYR A 1 229 ? -19.207 -10.327 12.412 1.00 87.38 229 TYR A CA 1
ATOM 1859 C C . TYR A 1 229 ? -18.278 -10.494 13.618 1.00 87.38 229 TYR A C 1
ATOM 1861 O O . TYR A 1 229 ? -18.552 -11.315 14.496 1.00 87.38 229 TYR A O 1
ATOM 1869 N N . LEU A 1 230 ? -17.189 -9.719 13.683 1.00 87.44 230 LEU A N 1
ATOM 1870 C CA . LEU A 1 230 ? -16.294 -9.693 14.841 1.00 87.44 230 LEU A CA 1
ATOM 1871 C C . LEU A 1 230 ? -16.951 -8.959 16.016 1.00 87.44 230 LEU A C 1
ATOM 1873 O O . LEU A 1 230 ? -16.870 -9.421 17.154 1.00 87.44 230 LEU A O 1
ATOM 1877 N N . LEU A 1 231 ? -17.648 -7.849 15.749 1.00 87.25 231 LEU A N 1
ATOM 1878 C CA . LEU A 1 231 ? -18.321 -7.031 16.769 1.00 87.25 231 LEU A CA 1
ATOM 1879 C C . LEU A 1 231 ? -19.416 -7.777 17.538 1.00 87.25 231 LEU A C 1
ATOM 1881 O O . LEU A 1 231 ? -19.653 -7.494 18.719 1.00 87.25 231 LEU A O 1
ATOM 1885 N N . ASP A 1 232 ? -20.047 -8.759 16.902 1.00 78.25 232 ASP A N 1
ATOM 1886 C CA . ASP A 1 232 ? -21.046 -9.625 17.535 1.00 78.25 232 ASP A CA 1
ATOM 1887 C C . ASP A 1 232 ? -20.441 -10.570 18.579 1.00 78.25 232 ASP A C 1
ATOM 1889 O O . ASP A 1 232 ? -21.163 -11.140 19.397 1.00 78.25 232 ASP A O 1
ATOM 1893 N N . LYS A 1 233 ? -19.113 -10.730 18.587 1.00 75.38 233 LYS A N 1
ATOM 1894 C CA . LYS A 1 233 ? -18.382 -11.594 19.528 1.00 75.38 233 LYS A CA 1
ATOM 1895 C C . LYS A 1 233 ? -17.814 -10.836 20.723 1.00 75.38 233 LYS A C 1
ATOM 1897 O O . LYS A 1 233 ? -17.023 -11.388 21.485 1.00 75.38 233 LYS A O 1
ATOM 1902 N N . ARG A 1 234 ? -18.196 -9.569 20.904 1.00 70.00 234 ARG A N 1
ATOM 1903 C CA . ARG A 1 234 ? -17.705 -8.731 22.004 1.00 70.00 234 ARG A CA 1
ATOM 1904 C C . ARG A 1 234 ? -17.995 -9.366 23.370 1.00 70.00 234 ARG A C 1
ATOM 1906 O O . ARG A 1 234 ? -19.139 -9.661 23.705 1.00 70.00 234 ARG A O 1
ATOM 1913 N N . ALA A 1 235 ? -16.971 -9.495 24.207 1.00 62.44 235 ALA A N 1
ATOM 1914 C CA . ALA A 1 235 ? -17.129 -9.974 25.577 1.00 62.44 235 ALA A CA 1
ATOM 1915 C C . ALA A 1 235 ? -17.398 -8.800 26.527 1.00 62.44 235 ALA A C 1
ATOM 1917 O O . ALA A 1 235 ? -16.469 -8.316 27.152 1.00 62.44 235 ALA A O 1
ATOM 1918 N N . ASN A 1 236 ? -18.632 -8.283 26.610 1.00 68.69 236 ASN A N 1
ATOM 1919 C CA . ASN A 1 236 ? -19.084 -7.240 27.566 1.00 68.69 236 ASN A CA 1
ATOM 1920 C C . ASN A 1 236 ? -18.172 -5.994 27.763 1.00 68.69 236 ASN A C 1
ATOM 1922 O O . ASN A 1 236 ? -18.348 -5.233 28.715 1.00 68.69 236 ASN A O 1
ATOM 1926 N N . LYS A 1 237 ? -17.195 -5.759 26.882 1.00 85.56 237 LYS A N 1
ATOM 1927 C CA . LYS A 1 237 ? -16.218 -4.664 26.924 1.00 85.56 237 LYS A CA 1
ATOM 1928 C C . LYS A 1 237 ? -16.491 -3.729 25.754 1.00 85.56 237 LYS A C 1
ATOM 1930 O O . LYS A 1 237 ? -15.774 -3.707 24.759 1.00 85.56 237 LYS A O 1
ATOM 1935 N N . GLU A 1 238 ? -17.581 -2.980 25.860 1.00 89.81 238 GLU A N 1
ATOM 1936 C CA . GLU A 1 238 ? -18.083 -2.150 24.759 1.00 89.81 238 GLU A CA 1
ATOM 1937 C C . GLU A 1 238 ? -17.098 -1.075 24.301 1.00 89.81 238 GLU A C 1
ATOM 1939 O O . GLU A 1 238 ? -16.964 -0.881 23.100 1.00 89.81 238 GLU A O 1
ATOM 1944 N N . SER A 1 239 ? -16.319 -0.467 25.203 1.00 91.31 239 SER A N 1
ATOM 1945 C CA . SER A 1 239 ? -15.296 0.521 24.821 1.00 91.31 239 SER A CA 1
ATOM 1946 C C . SER A 1 239 ? -14.239 -0.048 23.864 1.00 91.31 239 SER A C 1
ATOM 1948 O O . SER A 1 239 ? -13.760 0.660 22.980 1.00 91.31 239 SER A O 1
ATOM 1950 N N . GLN A 1 240 ? -13.895 -1.332 24.010 1.00 94.19 240 GLN A N 1
ATOM 1951 C CA . GLN A 1 240 ? -12.967 -2.037 23.123 1.00 94.19 240 GLN A CA 1
ATOM 1952 C C . GLN A 1 240 ? -13.585 -2.262 21.744 1.00 94.19 240 GLN A C 1
ATOM 1954 O O . GLN A 1 240 ? -12.954 -1.979 20.729 1.00 94.19 240 GLN A O 1
ATOM 1959 N N . ALA A 1 241 ? -14.845 -2.698 21.715 1.00 93.31 241 ALA A N 1
ATOM 1960 C CA . ALA A 1 241 ? -15.587 -2.909 20.478 1.00 93.31 241 ALA A CA 1
ATOM 1961 C C . ALA A 1 241 ? -15.828 -1.592 19.713 1.00 93.31 241 ALA A C 1
ATOM 1963 O O . ALA A 1 241 ? -15.665 -1.560 18.499 1.00 93.31 241 ALA A O 1
ATOM 1964 N N . ILE A 1 242 ? -16.135 -0.496 20.417 1.00 94.38 242 ILE A N 1
ATOM 1965 C CA . ILE A 1 242 ? -16.295 0.849 19.838 1.00 94.38 242 ILE A CA 1
ATOM 1966 C C . ILE A 1 242 ? -14.982 1.317 19.202 1.00 94.38 242 ILE A C 1
ATOM 1968 O O . ILE A 1 242 ? -14.961 1.729 18.044 1.00 94.38 242 ILE A O 1
ATOM 1972 N N . ALA A 1 243 ? -13.869 1.215 19.936 1.00 95.19 243 ALA A N 1
ATOM 1973 C CA . ALA A 1 243 ? -12.557 1.604 19.426 1.00 95.19 243 ALA A CA 1
ATOM 1974 C C . ALA A 1 243 ? -12.133 0.770 18.208 1.00 95.19 243 ALA A C 1
ATOM 1976 O O . ALA A 1 243 ? -11.603 1.315 17.238 1.00 95.19 243 ALA A O 1
ATOM 1977 N N . PHE A 1 244 ? -12.393 -0.540 18.249 1.00 95.25 244 PHE A N 1
ATOM 1978 C CA . PHE A 1 244 ? -12.175 -1.438 17.124 1.00 95.25 244 PHE A CA 1
ATOM 1979 C C . PHE A 1 244 ? -13.005 -1.017 15.908 1.00 95.25 244 PHE A C 1
ATOM 1981 O O . PHE A 1 244 ? -12.424 -0.782 14.850 1.00 95.25 244 PHE A O 1
ATOM 1988 N N . ALA A 1 245 ? -14.326 -0.860 16.068 1.00 94.38 245 ALA A N 1
ATOM 1989 C CA . ALA A 1 245 ? -15.238 -0.473 14.993 1.00 94.38 245 ALA A CA 1
ATOM 1990 C C . ALA A 1 245 ? -14.786 0.831 14.322 1.00 94.38 245 ALA A C 1
ATOM 1992 O O . ALA A 1 245 ? -14.707 0.902 13.097 1.00 94.38 245 ALA A O 1
ATOM 1993 N N . TRP A 1 246 ? -14.396 1.825 15.123 1.00 94.25 246 TRP A N 1
ATOM 1994 C CA . TRP A 1 246 ? -13.891 3.097 14.617 1.00 94.25 246 TRP A CA 1
ATOM 1995 C C . TRP A 1 246 ? -12.603 2.934 13.798 1.00 94.25 246 TRP A C 1
ATOM 1997 O O . TRP A 1 246 ? -12.498 3.433 12.679 1.00 94.25 246 TRP A O 1
ATOM 2007 N N . LEU A 1 247 ? -11.606 2.206 14.315 1.00 94.50 247 LEU A N 1
ATOM 2008 C CA . LEU A 1 247 ? -10.326 2.055 13.614 1.00 94.50 247 LEU A CA 1
ATOM 2009 C C . LEU A 1 247 ? -10.430 1.237 12.326 1.00 94.50 247 LEU A C 1
ATOM 2011 O O . LEU A 1 247 ? -9.690 1.520 11.383 1.00 94.50 247 LEU A O 1
ATOM 2015 N N . VAL A 1 248 ? -11.336 0.259 12.261 1.00 93.56 248 VAL A N 1
ATOM 2016 C CA . VAL A 1 248 ? -11.538 -0.551 11.048 1.00 93.56 248 VAL A CA 1
ATOM 2017 C C . VAL A 1 248 ? -12.447 0.117 10.011 1.00 93.56 248 VAL A C 1
ATOM 2019 O O . VAL A 1 248 ? -12.626 -0.427 8.921 1.00 93.56 248 VAL A O 1
ATOM 2022 N N . GLY A 1 249 ? -12.971 1.311 10.311 1.00 90.94 249 GLY A N 1
ATOM 2023 C CA . GLY A 1 249 ? -13.767 2.126 9.391 1.00 90.94 249 GLY A CA 1
ATOM 2024 C C . GLY A 1 249 ? -15.279 1.906 9.471 1.00 90.94 249 GLY A C 1
ATOM 2025 O O . GLY A 1 249 ? -16.001 2.406 8.612 1.00 90.94 249 GLY A O 1
ATOM 2026 N N . LEU A 1 250 ? -15.777 1.206 10.494 1.00 90.69 250 LEU A N 1
ATOM 2027 C CA . LEU A 1 250 ? -17.205 1.095 10.810 1.00 90.69 250 LEU A CA 1
ATOM 2028 C C . LEU A 1 250 ? -17.663 2.277 11.682 1.00 90.69 250 LEU A C 1
ATOM 2030 O O . LEU A 1 250 ? -18.210 2.089 12.768 1.00 90.69 250 LEU A O 1
ATOM 2034 N N . ASN A 1 251 ? -17.401 3.502 11.224 1.00 87.38 251 ASN A N 1
ATOM 2035 C CA . ASN A 1 251 ? -17.561 4.717 12.030 1.00 87.38 251 ASN A CA 1
ATOM 2036 C C . ASN A 1 251 ? -19.007 4.945 12.488 1.00 87.38 251 ASN A C 1
ATOM 2038 O O . ASN A 1 251 ? -19.221 5.195 13.666 1.00 87.38 251 ASN A O 1
ATOM 2042 N N . GLU A 1 252 ? -19.991 4.778 11.597 1.00 84.31 252 GLU A N 1
ATOM 2043 C CA . GLU A 1 252 ? -21.418 4.912 11.942 1.00 84.31 252 GLU A CA 1
ATOM 2044 C C . GLU A 1 252 ? -21.818 3.927 13.049 1.00 84.31 252 GLU A C 1
ATOM 2046 O O . GLU A 1 252 ? -22.470 4.291 14.024 1.00 84.31 252 GLU A O 1
ATOM 2051 N N . ARG A 1 253 ? -21.350 2.675 12.948 1.00 88.25 253 ARG A N 1
ATOM 2052 C CA . ARG A 1 253 ? -21.618 1.649 13.960 1.00 88.25 253 ARG A CA 1
ATOM 2053 C C . ARG A 1 253 ? -20.920 1.957 15.284 1.00 88.25 253 ARG A C 1
ATOM 2055 O O . ARG A 1 253 ? -21.479 1.700 16.345 1.00 88.25 253 ARG A O 1
ATOM 2062 N N . ALA A 1 254 ? -19.699 2.481 15.232 1.00 88.88 254 ALA A N 1
ATOM 2063 C CA . ALA A 1 254 ? -18.963 2.896 16.419 1.00 88.88 254 ALA A CA 1
ATOM 2064 C C . ALA A 1 254 ? -19.655 4.064 17.136 1.00 88.88 254 ALA A C 1
ATOM 2066 O O . ALA A 1 254 ? -19.724 4.053 18.362 1.00 88.88 254 ALA A O 1
ATOM 2067 N N . GLU A 1 255 ? -20.178 5.038 16.385 1.00 86.25 255 GLU A N 1
ATOM 2068 C CA . GLU A 1 255 ? -20.945 6.170 16.912 1.00 86.25 255 GLU A CA 1
ATOM 2069 C C . GLU A 1 255 ? -22.233 5.699 17.592 1.00 86.25 255 GLU A C 1
ATOM 2071 O O . GLU A 1 255 ? -22.443 6.030 18.756 1.00 86.25 255 GLU A O 1
ATOM 2076 N N . GLU A 1 256 ? -23.022 4.842 16.937 1.00 87.38 256 GLU A N 1
ATOM 2077 C CA . GLU A 1 256 ? -24.240 4.251 17.515 1.00 87.38 256 GLU A CA 1
ATOM 2078 C C . GLU A 1 256 ? -23.943 3.524 18.840 1.00 87.38 256 GLU A C 1
ATOM 2080 O O . GLU A 1 256 ? -24.554 3.799 19.874 1.00 87.38 256 GLU A O 1
ATOM 2085 N N . MET A 1 257 ? -22.937 2.640 18.843 1.00 90.06 257 MET A N 1
ATOM 2086 C CA . MET A 1 257 ? -22.519 1.916 20.050 1.00 90.06 257 MET A CA 1
ATOM 2087 C C . MET A 1 257 ? -22.019 2.863 21.152 1.00 90.06 257 MET A C 1
ATOM 2089 O O . MET A 1 257 ? -22.233 2.614 22.342 1.00 90.06 257 MET A O 1
ATOM 2093 N N . ALA A 1 258 ? -21.336 3.946 20.779 1.00 89.19 258 ALA A N 1
ATOM 2094 C CA . ALA A 1 258 ? -20.842 4.930 21.727 1.00 89.19 258 ALA A CA 1
ATOM 2095 C C . ALA A 1 258 ? -21.964 5.771 22.339 1.00 89.19 258 ALA A C 1
ATOM 2097 O O . ALA A 1 258 ? -21.903 6.050 23.535 1.00 89.19 258 ALA A O 1
ATOM 2098 N N . GLU A 1 259 ? -22.991 6.136 21.573 1.00 84.19 259 GLU A N 1
ATOM 2099 C CA . GLU A 1 259 ? -24.178 6.832 22.081 1.00 84.19 259 GLU A CA 1
ATOM 2100 C C . GLU A 1 259 ? -24.939 5.971 23.096 1.00 84.19 259 GLU A C 1
ATOM 2102 O O . GLU A 1 259 ? -25.245 6.433 24.201 1.00 84.19 259 GLU A O 1
ATOM 2107 N N . GLU A 1 260 ? -25.171 4.693 22.775 1.00 89.94 260 GLU A N 1
ATOM 2108 C CA . GLU A 1 260 ? -25.789 3.735 23.699 1.00 89.94 260 GLU A CA 1
ATOM 2109 C C . GLU A 1 260 ? -25.001 3.622 25.012 1.00 89.94 260 GLU A C 1
ATOM 2111 O O . GLU A 1 260 ? -25.577 3.683 26.104 1.00 89.94 260 GLU A O 1
ATOM 2116 N N . MET A 1 261 ? -23.672 3.500 24.927 1.00 90.12 261 MET A N 1
ATOM 2117 C CA . MET A 1 261 ? -22.809 3.399 26.103 1.00 90.12 261 MET A CA 1
ATOM 2118 C C . MET A 1 261 ? -22.734 4.715 26.892 1.00 90.12 261 MET A C 1
ATOM 2120 O O . MET A 1 261 ? -22.744 4.691 28.125 1.00 90.12 261 MET A O 1
ATOM 2124 N N . ALA A 1 262 ? -22.695 5.859 26.213 1.00 87.38 262 ALA A N 1
ATOM 2125 C CA . ALA A 1 262 ? -22.639 7.183 26.826 1.00 87.38 262 ALA A CA 1
ATOM 2126 C C . ALA A 1 262 ? -23.901 7.506 27.638 1.00 87.38 262 ALA A C 1
ATOM 2128 O O . ALA A 1 262 ? -23.800 8.126 28.696 1.00 87.38 262 ALA A O 1
ATOM 2129 N N . ASN A 1 263 ? -25.073 7.031 27.203 1.00 87.81 263 ASN A N 1
ATOM 2130 C CA . ASN A 1 263 ? -26.339 7.218 27.923 1.00 87.81 263 ASN A CA 1
ATOM 2131 C C . ASN A 1 263 ? -26.372 6.533 29.298 1.00 87.81 263 ASN A C 1
ATOM 2133 O O . ASN A 1 263 ? -27.131 6.937 30.178 1.00 87.81 263 ASN A O 1
ATOM 2137 N N . ARG A 1 264 ? -25.556 5.494 29.492 1.00 93.88 264 ARG A N 1
ATOM 2138 C CA . ARG A 1 264 ? -25.503 4.687 30.723 1.00 93.88 264 ARG A CA 1
ATOM 2139 C C . ARG A 1 264 ? -24.198 4.839 31.508 1.00 93.88 264 ARG A C 1
ATOM 2141 O O . ARG A 1 264 ? -24.101 4.329 32.621 1.00 93.88 264 ARG A O 1
ATOM 2148 N N . ASN A 1 265 ? -23.194 5.512 30.945 1.00 91.81 265 ASN A N 1
ATOM 2149 C CA . ASN A 1 265 ? -21.884 5.699 31.559 1.00 91.81 265 ASN A CA 1
ATOM 2150 C C . ASN A 1 265 ? -21.326 7.102 31.252 1.00 91.81 265 ASN A C 1
ATOM 2152 O O . ASN A 1 265 ? -20.751 7.347 30.190 1.00 91.81 265 ASN A O 1
ATOM 2156 N N . GLU A 1 266 ? -21.455 8.010 32.221 1.00 91.44 266 GLU A N 1
ATOM 2157 C CA . GLU A 1 266 ? -21.017 9.407 32.090 1.00 91.44 266 GLU A CA 1
ATOM 2158 C C . GLU A 1 266 ? -19.487 9.543 31.953 1.00 91.44 266 GLU A C 1
ATOM 2160 O O . GLU A 1 266 ? -18.995 10.421 31.245 1.00 91.44 266 GLU A O 1
ATOM 2165 N N . GLU A 1 267 ? -18.708 8.658 32.583 1.00 91.75 267 GLU A N 1
ATOM 2166 C CA . GLU A 1 267 ? -17.245 8.647 32.438 1.00 91.75 267 GLU A CA 1
ATOM 2167 C C . GLU A 1 267 ? -16.847 8.312 30.995 1.00 91.75 267 GLU A C 1
ATOM 2169 O O . GLU A 1 267 ? -16.014 8.997 30.388 1.00 91.75 267 GLU A O 1
ATOM 2174 N N . PHE A 1 268 ? -17.491 7.295 30.416 1.00 92.50 268 PHE A N 1
ATOM 2175 C CA . PHE A 1 268 ? -17.289 6.939 29.018 1.00 92.50 268 PHE A CA 1
ATOM 2176 C C . PHE A 1 268 ? -17.731 8.068 28.087 1.00 92.50 268 PHE A C 1
ATOM 2178 O O . PHE A 1 268 ? -16.986 8.416 27.180 1.00 92.50 268 PHE A O 1
ATOM 2185 N N . LYS A 1 269 ? -18.886 8.691 28.335 1.00 89.62 269 LYS A N 1
ATOM 2186 C CA . LYS A 1 269 ? -19.378 9.829 27.547 1.00 89.62 269 LYS A CA 1
ATOM 2187 C C . LYS A 1 269 ? -18.360 10.968 27.474 1.00 89.62 269 LYS A C 1
ATOM 2189 O O . LYS A 1 269 ? -18.043 11.439 26.385 1.00 89.62 269 LYS A O 1
ATOM 2194 N N . ASN A 1 270 ? -17.797 11.366 28.615 1.00 88.50 270 ASN A N 1
ATOM 2195 C CA . ASN A 1 270 ? -16.762 12.402 28.670 1.00 88.50 270 ASN A CA 1
ATOM 2196 C C . ASN A 1 270 ? -15.486 11.979 27.925 1.00 88.50 270 ASN A C 1
ATOM 2198 O O . ASN A 1 270 ? -14.892 12.772 27.193 1.00 88.50 270 ASN A O 1
ATOM 2202 N N . THR A 1 271 ? -15.089 10.714 28.077 1.00 90.38 271 THR A N 1
ATOM 2203 C CA . THR A 1 271 ? -13.940 10.130 27.369 1.00 90.38 271 THR A CA 1
ATOM 2204 C C . THR A 1 271 ? -14.156 10.141 25.857 1.00 90.38 271 THR A C 1
ATOM 2206 O O . THR A 1 271 ? -13.278 10.573 25.113 1.00 90.38 271 THR A O 1
ATOM 2209 N N . TRP A 1 272 ? -15.331 9.716 25.398 1.00 91.06 272 TRP A N 1
ATOM 2210 C CA . TRP A 1 272 ? -15.685 9.634 23.986 1.00 91.06 272 TRP A CA 1
ATOM 2211 C C . TRP A 1 272 ? -15.775 11.013 23.335 1.00 91.06 272 TRP A C 1
ATOM 2213 O O . TRP A 1 272 ? -15.184 11.225 22.280 1.00 91.06 272 TRP A O 1
ATOM 2223 N N . LEU A 1 273 ? -16.405 11.989 23.997 1.00 85.62 273 LEU A N 1
ATOM 2224 C CA . LEU A 1 273 ? -16.425 13.379 23.529 1.00 85.62 273 LEU A CA 1
ATOM 2225 C C . LEU A 1 273 ? -15.010 13.937 23.358 1.00 85.62 273 LEU A C 1
ATOM 2227 O O . LEU A 1 273 ? -14.702 14.540 22.329 1.00 85.62 273 LEU A O 1
ATOM 2231 N N . ARG A 1 274 ? -14.122 13.688 24.331 1.00 90.19 274 ARG A N 1
ATOM 2232 C CA . ARG A 1 274 ? -12.713 14.082 24.227 1.00 90.19 274 ARG A CA 1
ATOM 2233 C C . ARG A 1 274 ? -12.031 13.419 23.031 1.00 90.19 274 ARG A C 1
ATOM 2235 O O . ARG A 1 274 ? -11.288 14.097 22.330 1.00 90.19 274 ARG A O 1
ATOM 2242 N N . ILE A 1 275 ? -12.292 12.133 22.784 1.00 89.94 275 ILE A N 1
ATOM 2243 C CA . ILE A 1 275 ? -11.743 11.400 21.635 1.00 89.94 275 ILE A CA 1
ATOM 2244 C C . ILE A 1 275 ? -12.207 12.034 20.325 1.00 89.94 275 ILE A C 1
ATOM 2246 O O . ILE A 1 275 ? -11.354 12.399 19.524 1.00 89.94 275 ILE A O 1
ATOM 2250 N N . ILE A 1 276 ? -13.516 12.217 20.124 1.00 87.31 276 ILE A N 1
ATOM 2251 C CA . ILE A 1 276 ? -14.081 12.762 18.878 1.00 87.31 276 ILE A CA 1
ATOM 2252 C C . ILE A 1 276 ? -13.544 14.163 18.576 1.00 87.31 276 ILE A C 1
ATOM 2254 O O . ILE A 1 276 ? -13.140 14.442 17.446 1.00 87.31 276 ILE A O 1
ATOM 2258 N N . ILE A 1 277 ? -13.461 15.027 19.590 1.00 80.56 277 ILE A N 1
ATOM 2259 C CA . ILE A 1 277 ? -12.875 16.363 19.436 1.00 80.56 277 ILE A CA 1
ATOM 2260 C C . ILE A 1 277 ? -11.398 16.246 19.049 1.00 80.56 277 ILE A C 1
ATOM 2262 O O . ILE A 1 277 ? -10.967 16.852 18.070 1.00 80.56 277 ILE A O 1
ATOM 2266 N N . ALA A 1 278 ? -10.626 15.442 19.775 1.00 82.06 278 ALA A N 1
ATOM 2267 C CA . ALA A 1 278 ? -9.186 15.340 19.588 1.00 82.06 278 ALA A CA 1
ATOM 2268 C C . ALA A 1 278 ? -8.781 14.713 18.244 1.00 82.06 278 ALA A C 1
ATOM 2270 O O . ALA A 1 278 ? -7.804 15.143 17.641 1.00 82.06 278 ALA A O 1
ATOM 2271 N N . ILE A 1 279 ? -9.521 13.725 17.733 1.00 84.69 279 ILE A N 1
ATOM 2272 C CA . ILE A 1 279 ? -9.220 13.104 16.429 1.00 84.69 279 ILE A CA 1
ATOM 2273 C C . ILE A 1 279 ? -9.664 13.955 15.231 1.00 84.69 279 ILE A C 1
ATOM 2275 O O . ILE A 1 279 ? -9.287 13.640 14.100 1.00 84.69 279 ILE A O 1
ATOM 2279 N N . SER A 1 280 ? -10.476 14.992 15.466 1.00 74.75 280 SER A N 1
ATOM 2280 C CA . SER A 1 280 ? -10.914 15.954 14.445 1.00 74.75 280 SER A CA 1
ATOM 2281 C C . SER A 1 280 ? -9.928 17.109 14.217 1.00 74.75 280 SER A C 1
ATOM 2283 O O . SER A 1 280 ? -10.081 17.844 13.241 1.00 74.75 280 SER A O 1
ATOM 2285 N N . GLN A 1 281 ? -8.924 17.244 15.095 1.00 63.22 281 GLN A N 1
ATOM 2286 C CA . GLN A 1 281 ? -7.817 18.206 15.009 1.00 63.22 281 GLN A CA 1
ATOM 2287 C C . GLN A 1 281 ? -6.709 17.714 14.070 1.00 63.22 281 GLN A C 1
ATOM 2289 O O . GLN A 1 281 ? -6.186 18.556 13.310 1.00 63.22 281 GLN A O 1
#

Foldseek 3Di:
DDDLDPDDDDPVSLVVLLVVLVVCVQVVVLVVSLVSLVNLLPDDDDPVVVVSVVSNVVSVLSNVLSVLVVVCVPPDDDPALVSLVVSLVSLVVSLVPRPDDHDSNVVSVVVNVVSVVVNVCRQPPPVVQAPDAQVRLLVVLLVCLLQLVLVSLVVSLVRHYPNADPLLSVLSNLLSVLQVVLQVVLQPDAWDWFAFPVGDIATFGGADSQAGAGPVRDGDGPSRTDLVRSLVSGDPSLSSSLSSCVSSPVPVVSVVSQVVVCVVDVVSVVSVVSSVVSNVD

pLDDT: mean 85.32, std 10.71, range [38.59, 96.69]

Solvent-accessible surface area (backbone atoms only — not comparable to full-atom values): 15404 Å² total; per-residue (Å²): 139,81,88,69,67,98,67,71,85,45,74,68,44,49,51,49,43,48,53,49,20,53,51,30,31,62,70,61,39,44,81,75,14,44,65,39,30,55,48,53,52,66,61,85,72,61,78,95,51,54,77,53,54,60,59,26,56,52,26,49,46,54,50,54,38,48,55,56,50,58,71,55,66,82,65,75,83,63,88,46,54,66,50,29,52,53,53,48,51,56,50,52,56,48,59,72,68,44,78,64,82,57,40,66,50,52,53,52,51,55,50,48,53,51,45,56,50,50,39,50,46,59,73,71,42,82,71,57,35,78,76,37,51,38,73,56,46,52,53,51,45,49,55,30,25,49,51,67,38,35,69,58,44,53,59,55,62,75,52,62,28,94,78,44,54,68,59,26,56,51,30,53,51,52,32,34,54,26,24,45,51,34,53,66,54,48,27,71,55,62,69,47,77,40,38,32,71,89,68,50,75,45,56,29,50,35,40,59,98,72,20,38,26,33,86,90,71,50,71,46,42,60,64,50,40,38,68,70,57,53,59,77,54,60,78,91,48,60,70,20,45,29,26,32,30,41,39,51,66,40,46,71,61,18,49,55,54,44,52,61,48,28,78,77,30,65,69,55,33,54,52,49,53,51,31,58,56,24,70,72,108

Mean predicted aligned error: 15.23 Å

Radius of gyration: 29.15 Å; Cα contacts (8 Å, |Δi|>4): 321; chains: 1; bounding box: 61×47×86 Å

Sequence (281 aa):
THNLPDEPKTITDWMGIFAIALKLWEQGKWEEALPLFANVRRAELPDELSWFFIYQNIADVYLGDGQILARLKKFPTPKDEQETNRLLGEITDASRNLRSTGRANYNLNARLTHLIQLRKEFQNSPVFTHFLTWKKLQAHLRNRGSSYRFDEIGTLLQNPPEDAPPDAIWAWSYLQRNAAAFLDTITIHNNWITEKKNGEQITGVSGDSTGLKLDDGSVVPWSEIKPEYLLDKRANKESQAIAFAWLVGLNERAEEMAEEMANRNEEFKNTWLRIIIAISQ